Protein AF-A0A2D4MNF9-F1 (afdb_monomer_lite)

Sequence (273 aa):
WLYTRILSQGVEILQRLHLYQEAVEQLQELLAQEDYCVDSRGQWWERLALNLHQHLKDTEKAVASLRKGLLDPFLRPGHRLGLSQRVQRMKDTQACRKFKHLLELPLFSVDDVTHVTIKGKLCPQTGMGKSMFILESQMEGAEPLTVVCSVEELALAHYKQQGFDQGIHGEGSTFTTLYGLLMWDILFLDGIPDVFRNSYQAFPLDLHTSSFYKNRQSAIEARLQSVHNASTETLQKWVGEVWAAQEGKASVLISWDRFSSLQQAQSLVCCLG

InterPro domains:
  IPR033315 Fanconi-associated nuclease 1-like [PTHR15749] (1-273)
  IPR049126 Fanconi-associated nuclease 1-like, TPR domain [PF21170] (1-91)
  IPR049132 Fanconi-associated nuclease 1-like, eukaryotes [cd22326] (1-273)

Organism: NCBI:txid129469

Structure (mmCIF, N/CA/C/O backbone):
data_AF-A0A2D4MNF9-F1
#
_entry.id   AF-A0A2D4MNF9-F1
#
loop_
_atom_site.group_PDB
_atom_site.id
_atom_site.type_symbol
_atom_site.label_atom_id
_atom_site.label_alt_id
_atom_site.label_comp_id
_atom_site.label_asym_id
_atom_site.label_entity_id
_atom_site.label_seq_id
_atom_site.pdbx_PDB_ins_code
_atom_site.Cartn_x
_atom_site.Cartn_y
_atom_site.Cartn_z
_atom_site.occupancy
_atom_site.B_iso_or_equiv
_atom_site.auth_seq_id
_atom_site.auth_comp_id
_atom_site.auth_asym_id
_atom_site.auth_atom_id
_atom_site.pdbx_PDB_model_num
ATOM 1 N N . TRP A 1 1 ? -0.430 -14.497 -16.910 1.00 94.06 1 TRP A N 1
ATOM 2 C CA . TRP A 1 1 ? -0.159 -13.955 -15.556 1.00 94.06 1 TRP A CA 1
ATOM 3 C C . TRP A 1 1 ? 1.199 -14.379 -14.997 1.00 94.06 1 TRP A C 1
ATOM 5 O O . TRP A 1 1 ? 2.064 -13.524 -14.871 1.00 94.06 1 TRP A O 1
ATOM 15 N N . LEU A 1 2 ? 1.437 -15.663 -14.670 1.00 97.38 2 LEU A N 1
ATOM 16 C CA . LEU A 1 2 ? 2.703 -16.090 -14.040 1.00 97.38 2 LEU A CA 1
ATOM 17 C C . LEU A 1 2 ? 3.940 -15.746 -14.888 1.00 97.38 2 LEU A C 1
ATOM 19 O O . LEU A 1 2 ? 4.875 -15.143 -14.374 1.00 97.38 2 LEU A O 1
ATOM 23 N N . TYR A 1 3 ? 3.911 -16.044 -16.190 1.00 97.62 3 TYR A N 1
ATOM 24 C CA . TYR A 1 3 ? 4.996 -15.681 -17.108 1.00 97.62 3 TYR A CA 1
ATOM 25 C C . TYR A 1 3 ? 5.239 -14.169 -17.175 1.00 97.62 3 TYR A C 1
ATOM 27 O O . TYR A 1 3 ? 6.383 -13.740 -17.120 1.00 97.62 3 TYR A O 1
ATOM 35 N N . THR A 1 4 ? 4.186 -13.347 -17.183 1.00 98.06 4 THR A N 1
ATOM 36 C CA . THR A 1 4 ? 4.303 -11.879 -17.122 1.00 98.06 4 THR A CA 1
ATOM 37 C C . THR A 1 4 ? 5.015 -11.418 -15.847 1.00 98.06 4 THR A C 1
ATOM 39 O O . THR A 1 4 ? 5.862 -10.532 -15.905 1.00 98.06 4 THR A O 1
ATOM 42 N N . ARG A 1 5 ? 4.747 -12.053 -14.695 1.00 97.56 5 ARG A N 1
ATOM 43 C CA . ARG A 1 5 ? 5.477 -11.772 -13.445 1.00 97.56 5 ARG A CA 1
ATOM 44 C C . ARG A 1 5 ? 6.947 -12.177 -13.529 1.00 97.56 5 ARG A C 1
ATOM 46 O O . ARG A 1 5 ? 7.796 -11.428 -13.056 1.00 97.56 5 ARG A O 1
ATOM 53 N N . ILE A 1 6 ? 7.244 -13.328 -14.137 1.00 98.19 6 ILE A N 1
ATOM 54 C CA . ILE A 1 6 ? 8.623 -13.783 -14.371 1.00 98.19 6 ILE A CA 1
ATOM 55 C C . ILE A 1 6 ? 9.360 -12.776 -15.257 1.00 98.19 6 ILE A C 1
ATOM 57 O O . ILE A 1 6 ? 10.458 -12.359 -14.908 1.00 98.19 6 ILE A O 1
ATOM 61 N N . LEU A 1 7 ? 8.741 -12.321 -16.347 1.00 98.19 7 LEU A N 1
ATOM 62 C CA . LEU A 1 7 ? 9.299 -11.281 -17.211 1.00 98.19 7 LEU A CA 1
ATOM 63 C C . LEU A 1 7 ? 9.474 -9.959 -16.447 1.00 98.19 7 LEU A C 1
ATOM 65 O O . LEU A 1 7 ? 10.526 -9.338 -16.532 1.00 98.19 7 LEU A O 1
ATOM 69 N N . SER A 1 8 ? 8.519 -9.541 -15.617 1.00 97.88 8 SER A N 1
ATOM 70 C CA . SER A 1 8 ? 8.695 -8.336 -14.795 1.00 97.88 8 SER A CA 1
ATOM 71 C C . SER A 1 8 ? 9.908 -8.441 -13.859 1.00 97.88 8 SER A C 1
ATOM 73 O O . SER A 1 8 ? 10.652 -7.476 -13.718 1.00 97.88 8 SER A O 1
ATOM 75 N N . GLN A 1 9 ? 10.140 -9.606 -13.250 1.00 98.00 9 GLN A N 1
ATOM 76 C CA . GLN A 1 9 ? 11.330 -9.865 -12.430 1.00 98.00 9 GLN A CA 1
ATOM 77 C C . GLN A 1 9 ? 12.610 -9.969 -13.273 1.00 98.00 9 GLN A C 1
ATOM 79 O O . GLN A 1 9 ? 13.670 -9.502 -12.862 1.00 98.00 9 GLN A O 1
ATOM 84 N N . GLY A 1 10 ? 12.515 -10.510 -14.488 1.00 98.38 10 GLY A N 1
ATOM 85 C CA . GLY A 1 10 ? 13.617 -10.563 -15.446 1.00 98.38 10 GLY A CA 1
ATOM 86 C C . GLY A 1 10 ? 14.174 -9.178 -15.779 1.00 98.38 10 GLY A C 1
ATOM 87 O O . GLY A 1 10 ? 15.388 -9.027 -15.870 1.00 98.38 10 GLY A O 1
ATOM 88 N N . VAL A 1 11 ? 13.322 -8.147 -15.849 1.00 98.62 11 VAL A N 1
ATOM 89 C CA . VAL A 1 11 ? 13.771 -6.754 -16.024 1.00 98.62 11 VAL A CA 1
ATOM 90 C C . VAL A 1 11 ? 14.709 -6.331 -14.889 1.00 98.62 11 VAL A C 1
ATOM 92 O O . VAL A 1 11 ? 15.739 -5.711 -15.148 1.00 98.62 11 VAL A O 1
ATOM 95 N N . GLU A 1 12 ? 14.406 -6.688 -13.636 1.00 97.62 12 GLU A N 1
ATOM 96 C CA . GLU A 1 12 ? 15.272 -6.361 -12.496 1.00 97.62 12 GLU A CA 1
ATOM 97 C C . GLU A 1 12 ? 16.641 -7.044 -12.606 1.00 97.62 12 GLU A C 1
ATOM 99 O O . GLU A 1 12 ? 17.667 -6.426 -12.311 1.00 97.62 12 GLU A O 1
ATOM 104 N N . ILE A 1 13 ? 16.667 -8.298 -13.066 1.00 98.44 13 ILE A N 1
ATOM 105 C CA . ILE A 1 13 ? 17.904 -9.057 -13.294 1.00 98.44 13 ILE A CA 1
ATOM 106 C C . ILE A 1 13 ? 18.735 -8.392 -14.395 1.00 98.44 13 ILE A C 1
ATOM 108 O O . ILE A 1 13 ? 19.910 -8.101 -14.171 1.00 98.44 13 ILE A O 1
ATOM 112 N N . LEU A 1 14 ? 18.127 -8.082 -15.544 1.00 98.69 14 LEU A N 1
ATOM 113 C CA . LEU A 1 14 ? 18.796 -7.402 -16.658 1.00 98.69 14 LEU A CA 1
ATOM 114 C C . LEU A 1 14 ? 19.399 -6.062 -16.212 1.00 98.69 14 LEU A C 1
ATOM 116 O O . LEU A 1 14 ? 20.555 -5.768 -16.506 1.00 98.69 14 LEU A O 1
ATOM 120 N N . GLN A 1 15 ? 18.667 -5.283 -15.410 1.00 98.38 15 GLN A N 1
ATOM 121 C CA . GLN A 1 15 ? 19.160 -4.013 -14.868 1.00 98.38 15 GLN A CA 1
ATOM 122 C C . GLN A 1 15 ? 20.340 -4.191 -13.900 1.00 98.38 15 GLN A C 1
ATOM 124 O O . GLN A 1 15 ? 21.282 -3.398 -13.945 1.00 98.38 15 GLN A O 1
ATOM 129 N N . ARG A 1 16 ? 20.324 -5.226 -13.048 1.00 98.12 16 ARG A N 1
ATOM 130 C CA . ARG A 1 16 ? 21.455 -5.554 -12.155 1.00 98.12 16 ARG A CA 1
ATOM 131 C C . ARG A 1 16 ? 22.692 -6.013 -12.924 1.00 98.12 16 ARG A C 1
ATOM 133 O O . ARG A 1 16 ? 23.800 -5.748 -12.477 1.00 98.12 16 ARG A O 1
ATOM 140 N N . LEU A 1 17 ? 22.500 -6.659 -14.072 1.00 98.44 17 LEU A N 1
ATOM 141 C CA . LEU A 1 17 ? 23.568 -7.055 -14.993 1.00 98.44 17 LEU A CA 1
ATOM 142 C C . LEU A 1 17 ? 23.986 -5.932 -15.958 1.00 98.44 17 LEU A C 1
ATOM 144 O O . LEU A 1 17 ? 24.838 -6.151 -16.812 1.00 98.44 17 LEU A O 1
ATOM 148 N N . HIS A 1 18 ? 23.402 -4.735 -15.830 1.00 98.19 18 HIS A N 1
ATOM 149 C CA . HIS A 1 18 ? 23.643 -3.578 -16.700 1.00 98.19 18 HIS A CA 1
ATOM 150 C C . HIS A 1 18 ? 23.273 -3.786 -18.183 1.00 98.19 18 HIS A C 1
ATOM 152 O O . HIS A 1 18 ? 23.694 -3.013 -19.044 1.00 98.19 18 HIS A O 1
ATOM 158 N N . LEU A 1 19 ? 22.422 -4.773 -18.472 1.00 98.62 19 LEU A N 1
ATOM 159 C CA . LEU A 1 19 ? 21.846 -5.068 -19.788 1.00 98.62 19 LEU A CA 1
ATOM 160 C C . LEU A 1 19 ? 20.611 -4.184 -20.028 1.00 98.62 19 LEU A C 1
ATOM 162 O O . LEU A 1 19 ? 19.459 -4.624 -19.999 1.00 98.62 19 LEU A O 1
ATOM 166 N N . TYR A 1 20 ? 20.842 -2.872 -20.131 1.00 98.62 20 TYR A N 1
ATOM 167 C CA . TYR A 1 20 ? 19.763 -1.878 -20.162 1.00 98.62 20 TYR A CA 1
ATOM 168 C C . TYR A 1 20 ? 18.998 -1.837 -21.487 1.00 98.62 20 TYR A C 1
ATOM 170 O O . TYR A 1 20 ? 17.853 -1.383 -21.490 1.00 98.62 20 TYR A O 1
ATOM 178 N N . GLN A 1 21 ? 19.607 -2.283 -22.586 1.00 98.62 21 GLN A N 1
ATOM 179 C CA . GLN A 1 21 ? 18.953 -2.343 -23.893 1.00 98.62 21 GLN A CA 1
ATOM 180 C C . GLN A 1 21 ? 17.875 -3.435 -23.882 1.00 98.62 21 GLN A C 1
ATOM 182 O O . GLN A 1 21 ? 16.704 -3.163 -24.137 1.00 98.62 21 GLN A O 1
ATOM 187 N N . GLU A 1 22 ? 18.251 -4.625 -23.429 1.00 98.75 22 GLU A N 1
ATOM 188 C CA . GLU A 1 22 ? 17.390 -5.791 -23.253 1.00 98.75 22 GLU A CA 1
ATOM 189 C C . GLU A 1 22 ? 16.296 -5.513 -22.212 1.00 98.75 22 GLU A C 1
ATOM 191 O O . GLU A 1 22 ? 15.128 -5.845 -22.408 1.00 98.75 22 GLU A O 1
ATOM 196 N N . ALA A 1 23 ? 16.641 -4.824 -21.116 1.00 98.75 23 ALA A N 1
ATOM 197 C CA . ALA A 1 23 ? 15.654 -4.411 -20.121 1.00 98.75 23 ALA A CA 1
ATOM 198 C C . ALA A 1 23 ? 14.589 -3.471 -20.714 1.00 98.75 23 ALA A C 1
ATOM 200 O O . ALA A 1 23 ? 13.425 -3.540 -20.322 1.00 98.75 23 ALA A O 1
ATOM 201 N N . VAL A 1 24 ? 14.975 -2.572 -21.626 1.00 98.81 24 VAL A N 1
ATOM 202 C CA . VAL A 1 24 ? 14.043 -1.665 -22.313 1.00 98.81 24 VAL A CA 1
ATOM 203 C C . VAL A 1 24 ? 13.144 -2.425 -23.281 1.00 98.81 24 VAL A C 1
ATOM 205 O O . VAL A 1 24 ? 11.941 -2.176 -23.273 1.00 98.81 24 VAL A O 1
ATOM 208 N N . GLU A 1 25 ? 13.693 -3.352 -24.063 1.00 98.69 25 GLU A N 1
ATOM 209 C CA . GLU A 1 25 ? 12.925 -4.198 -24.987 1.00 98.69 25 GLU A CA 1
ATOM 210 C C . GLU A 1 25 ? 11.863 -5.004 -24.232 1.00 98.69 25 GLU A C 1
ATOM 212 O O . GLU A 1 25 ? 10.673 -4.912 -24.530 1.00 98.69 25 GLU A O 1
ATOM 217 N N . GLN A 1 26 ? 12.258 -5.664 -23.143 1.00 98.75 26 GLN A N 1
ATOM 218 C CA . GLN A 1 26 ? 11.336 -6.439 -22.317 1.00 98.75 26 GLN A CA 1
ATOM 219 C C . GLN A 1 26 ? 10.272 -5.566 -21.630 1.00 98.75 26 GLN A C 1
ATOM 221 O O . GLN A 1 26 ? 9.111 -5.959 -21.523 1.00 98.75 26 GLN A O 1
ATOM 226 N N . LEU A 1 27 ? 10.626 -4.354 -21.185 1.00 98.81 27 LEU A N 1
ATOM 227 C CA . LEU A 1 27 ? 9.649 -3.395 -20.655 1.00 98.81 27 LEU A CA 1
ATOM 228 C C . LEU A 1 27 ? 8.643 -2.945 -21.721 1.00 98.81 27 LEU A C 1
ATOM 230 O O . LEU A 1 27 ? 7.467 -2.768 -21.408 1.00 98.81 27 LEU A O 1
ATOM 234 N N . GLN A 1 28 ? 9.085 -2.754 -22.965 1.00 98.62 28 GLN A N 1
ATOM 235 C CA . GLN A 1 28 ? 8.204 -2.400 -24.078 1.00 98.62 28 GLN A CA 1
ATOM 236 C C . GLN A 1 28 ? 7.240 -3.543 -24.412 1.00 98.62 28 GLN A C 1
ATOM 238 O O . GLN A 1 28 ? 6.054 -3.279 -24.594 1.00 98.62 28 GLN A O 1
ATOM 243 N N . GLU A 1 29 ? 7.711 -4.792 -24.417 1.00 98.06 29 GLU A N 1
ATOM 244 C CA . GLU A 1 29 ? 6.859 -5.977 -24.594 1.00 98.06 29 GLU A CA 1
ATOM 245 C C . GLU A 1 29 ? 5.813 -6.105 -23.478 1.00 98.06 29 GLU A C 1
ATOM 247 O O . GLU A 1 29 ? 4.628 -6.296 -23.752 1.00 98.06 29 GLU A O 1
ATOM 252 N N . LEU A 1 30 ? 6.222 -5.925 -22.216 1.00 98.50 30 LEU A N 1
ATOM 253 C CA . LEU A 1 30 ? 5.311 -5.942 -21.065 1.00 98.50 30 LEU A CA 1
ATOM 254 C C . LEU A 1 30 ? 4.223 -4.864 -21.167 1.00 98.50 30 LEU A C 1
ATOM 256 O O . LEU A 1 30 ? 3.068 -5.117 -20.817 1.00 98.50 30 LEU A O 1
ATOM 260 N N . LEU A 1 31 ? 4.586 -3.673 -21.651 1.00 98.44 31 LEU A N 1
ATOM 261 C CA . LEU A 1 31 ? 3.681 -2.533 -21.802 1.00 98.44 31 LEU A CA 1
ATOM 262 C C . LEU A 1 31 ? 2.784 -2.612 -23.044 1.00 98.44 31 LEU A C 1
ATOM 264 O O . LEU A 1 31 ? 1.753 -1.933 -23.070 1.00 98.44 31 LEU A O 1
ATOM 268 N N . ALA A 1 32 ? 3.141 -3.425 -24.042 1.00 97.50 32 ALA A N 1
ATOM 269 C CA . ALA A 1 32 ? 2.368 -3.599 -25.272 1.00 97.50 32 ALA A CA 1
ATOM 270 C C . ALA A 1 32 ? 1.052 -4.373 -25.067 1.00 97.50 32 ALA A C 1
ATOM 272 O O . ALA A 1 32 ? 0.156 -4.267 -25.899 1.00 97.50 32 ALA A O 1
ATOM 273 N N . GLN A 1 33 ? 0.931 -5.127 -23.971 1.00 95.88 33 GLN A N 1
ATOM 274 C CA . GLN A 1 33 ? -0.261 -5.905 -23.617 1.00 95.88 33 GLN A CA 1
ATOM 275 C C . GLN A 1 33 ? -1.011 -5.307 -22.419 1.00 95.88 33 GLN A C 1
ATOM 277 O O . GLN A 1 33 ? -0.409 -4.661 -21.559 1.00 95.88 33 GLN A O 1
ATOM 282 N N . GLU A 1 34 ? -2.315 -5.569 -22.329 1.00 95.62 34 GLU A N 1
ATOM 283 C CA . GLU A 1 34 ? -3.193 -5.071 -21.255 1.00 95.62 34 GLU A CA 1
ATOM 284 C C . GLU A 1 34 ? -3.944 -6.194 -20.513 1.00 95.62 34 GLU A C 1
ATOM 286 O O . GLU A 1 34 ? -4.803 -5.923 -19.679 1.00 95.62 34 GLU A O 1
ATOM 291 N N . ASP A 1 35 ? -3.603 -7.459 -20.765 1.00 94.00 35 ASP A N 1
ATOM 292 C CA . ASP A 1 35 ? -4.312 -8.620 -20.209 1.00 94.00 35 ASP A CA 1
ATOM 293 C C . ASP A 1 35 ? -3.795 -9.030 -18.822 1.00 94.00 35 ASP A C 1
ATOM 295 O O . ASP A 1 35 ? -4.535 -9.523 -17.968 1.00 94.00 35 ASP A O 1
ATOM 299 N N . TYR A 1 36 ? -2.494 -8.860 -18.582 1.00 95.94 36 TYR A N 1
ATOM 300 C CA . TYR A 1 36 ? -1.811 -9.367 -17.397 1.00 95.94 36 TYR A CA 1
ATOM 301 C C . TYR A 1 36 ? -1.039 -8.275 -16.667 1.00 95.94 36 TYR A C 1
ATOM 303 O O . TYR A 1 36 ? -0.358 -7.450 -17.272 1.00 95.94 36 TYR A O 1
ATOM 311 N N . CYS A 1 37 ? -1.083 -8.345 -15.335 1.00 95.12 37 CYS A N 1
ATOM 312 C CA . CYS A 1 37 ? -0.338 -7.478 -14.423 1.00 95.12 37 CYS A CA 1
ATOM 313 C C . CYS A 1 37 ? -0.531 -5.982 -14.726 1.00 95.12 37 CYS A C 1
ATOM 315 O O . CYS A 1 37 ? 0.411 -5.195 -14.656 1.00 95.12 37 CYS A O 1
ATOM 317 N N . VAL A 1 38 ? -1.764 -5.584 -15.062 1.00 94.44 38 VAL A N 1
ATOM 318 C CA . VAL A 1 38 ? -2.136 -4.187 -15.357 1.00 94.44 38 VAL A CA 1
ATOM 319 C C . VAL A 1 38 ? -1.777 -3.226 -14.220 1.00 94.44 38 VAL A C 1
ATOM 321 O O . VAL A 1 38 ? -1.434 -2.070 -14.445 1.00 94.44 38 VAL A O 1
ATOM 324 N N . ASP A 1 39 ? -1.783 -3.727 -12.989 1.00 92.50 39 ASP A N 1
ATOM 325 C CA . ASP A 1 39 ? -1.376 -3.037 -11.772 1.00 92.50 39 ASP A CA 1
ATOM 326 C C . ASP A 1 39 ? 0.129 -2.721 -11.714 1.00 92.50 39 ASP A C 1
ATOM 328 O O . ASP A 1 39 ? 0.514 -1.764 -11.045 1.00 92.50 39 ASP A O 1
ATOM 332 N N . SER A 1 40 ? 0.964 -3.459 -12.453 1.00 96.50 40 SER A N 1
ATOM 333 C CA . SER A 1 40 ? 2.419 -3.252 -12.538 1.00 96.50 40 SER A CA 1
ATOM 334 C C . SER A 1 40 ? 2.832 -2.240 -13.617 1.00 96.50 40 SER A C 1
ATOM 336 O O . SER A 1 40 ? 3.987 -1.810 -13.652 1.00 96.50 40 SER A O 1
ATOM 338 N N . ARG A 1 41 ? 1.905 -1.800 -14.482 1.00 97.62 41 ARG A N 1
ATOM 339 C CA . ARG A 1 41 ? 2.206 -0.904 -15.616 1.00 97.62 41 ARG A CA 1
ATOM 340 C C . ARG A 1 41 ? 2.858 0.408 -15.191 1.00 97.62 41 ARG A C 1
ATOM 342 O O . ARG A 1 41 ? 3.758 0.890 -15.871 1.00 97.62 41 ARG A O 1
ATOM 349 N N . GLY A 1 42 ? 2.456 0.966 -14.049 1.00 97.31 42 GLY A N 1
ATOM 350 C CA . GLY A 1 42 ? 3.075 2.181 -13.518 1.00 97.31 42 GLY A CA 1
ATOM 351 C C . GLY A 1 42 ? 4.558 2.003 -13.195 1.00 97.31 42 GLY A C 1
ATOM 352 O O . GLY A 1 42 ? 5.377 2.818 -13.621 1.00 97.31 42 GLY A O 1
ATOM 353 N N . GLN A 1 43 ? 4.919 0.893 -12.546 1.00 97.88 43 GLN A N 1
ATOM 354 C CA . GLN A 1 43 ? 6.315 0.535 -12.294 1.00 97.88 43 GLN A CA 1
ATOM 355 C C . GLN A 1 43 ? 7.082 0.352 -13.611 1.00 97.88 43 GLN A C 1
ATOM 357 O O . GLN A 1 43 ? 8.202 0.847 -13.749 1.00 97.88 43 GLN A O 1
ATOM 362 N N . TRP A 1 44 ? 6.487 -0.325 -14.598 1.00 98.69 44 TRP A N 1
ATOM 363 C CA . TRP A 1 44 ? 7.125 -0.538 -15.898 1.00 98.69 44 TRP A CA 1
ATOM 364 C C . TRP A 1 44 ? 7.384 0.777 -16.638 1.00 98.69 44 TRP A C 1
ATOM 366 O O . TRP A 1 44 ? 8.498 0.985 -17.120 1.00 98.69 44 TRP A O 1
ATOM 376 N N . TRP A 1 45 ? 6.422 1.706 -16.660 1.00 98.62 45 TRP A N 1
ATOM 377 C CA . TRP A 1 45 ? 6.614 3.039 -17.241 1.00 98.62 45 TRP A CA 1
ATOM 378 C C . TRP A 1 45 ? 7.732 3.822 -16.550 1.00 98.62 45 TRP A C 1
ATOM 380 O O . TRP A 1 45 ? 8.579 4.416 -17.222 1.00 98.62 45 TRP A O 1
ATOM 390 N N . GLU A 1 46 ? 7.781 3.799 -15.216 1.00 98.00 46 GLU A N 1
ATOM 391 C CA . GLU A 1 46 ? 8.835 4.475 -14.454 1.00 98.00 46 GLU A CA 1
ATOM 392 C C . GLU A 1 46 ? 10.222 3.903 -14.753 1.00 98.00 46 GLU A C 1
ATOM 394 O O . GLU A 1 46 ? 11.172 4.669 -14.952 1.00 98.00 46 GLU A O 1
ATOM 399 N N . ARG A 1 47 ? 10.348 2.570 -14.816 1.00 98.38 47 ARG A N 1
ATOM 400 C CA . ARG A 1 47 ? 11.617 1.901 -15.144 1.00 98.38 47 ARG A CA 1
ATOM 401 C C . ARG A 1 47 ? 12.014 2.121 -16.599 1.00 98.38 47 ARG A C 1
ATOM 403 O O . ARG A 1 47 ? 13.193 2.362 -16.848 1.00 98.38 47 ARG A O 1
ATOM 410 N N . LEU A 1 48 ? 11.065 2.123 -17.534 1.00 98.75 48 LEU A N 1
ATOM 411 C CA . LEU A 1 48 ? 11.325 2.389 -18.951 1.00 98.75 48 LEU A CA 1
ATOM 412 C C . LEU A 1 48 ? 11.868 3.807 -19.146 1.00 98.75 48 LEU A C 1
ATOM 414 O O . LEU A 1 48 ? 12.940 3.987 -19.726 1.00 98.75 48 LEU A O 1
ATOM 418 N N . ALA A 1 49 ? 11.183 4.807 -18.586 1.00 97.81 49 ALA A N 1
ATOM 419 C CA . ALA A 1 49 ? 11.619 6.199 -18.648 1.00 97.81 49 ALA A CA 1
ATOM 420 C C . ALA A 1 49 ? 12.981 6.409 -17.964 1.00 97.81 49 ALA A C 1
ATOM 422 O O . ALA A 1 49 ? 13.807 7.190 -18.442 1.00 97.81 49 ALA A O 1
ATOM 423 N N . LEU A 1 50 ? 13.235 5.713 -16.848 1.00 97.75 50 LEU A N 1
ATOM 424 C CA . LEU A 1 50 ? 14.526 5.738 -16.162 1.00 97.75 50 LEU A CA 1
ATOM 425 C C . LEU A 1 50 ? 15.635 5.153 -17.039 1.00 97.75 50 LEU A C 1
ATOM 427 O O . LEU A 1 50 ? 16.646 5.826 -17.224 1.00 97.75 50 LEU A O 1
ATOM 431 N N . ASN A 1 51 ? 15.446 3.955 -17.596 1.00 98.56 51 ASN A N 1
ATOM 432 C CA . ASN A 1 51 ? 16.462 3.276 -18.400 1.00 98.56 51 ASN A CA 1
ATOM 433 C C . ASN A 1 51 ? 16.820 4.067 -19.656 1.00 98.56 51 ASN A C 1
ATOM 435 O O . ASN A 1 51 ? 18.000 4.322 -19.902 1.00 98.56 51 ASN A O 1
ATOM 439 N N . LEU A 1 52 ? 15.806 4.519 -20.397 1.00 98.19 52 LEU A N 1
ATOM 440 C CA . LEU A 1 52 ? 15.988 5.330 -21.599 1.00 98.19 52 LEU A CA 1
ATOM 441 C C . LEU A 1 52 ? 16.765 6.613 -21.290 1.00 98.19 52 LEU A C 1
ATOM 443 O O . LEU A 1 52 ? 17.751 6.915 -21.956 1.00 98.19 52 LEU A O 1
ATOM 447 N N . HIS A 1 53 ? 16.383 7.336 -20.233 1.00 95.62 53 HIS A N 1
ATOM 448 C CA . HIS A 1 53 ? 17.018 8.610 -19.907 1.00 95.62 53 HIS A CA 1
ATOM 449 C C . HIS A 1 53 ? 18.404 8.448 -19.258 1.00 95.62 53 HIS A C 1
ATOM 451 O O . HIS A 1 53 ? 19.376 9.063 -19.695 1.00 95.62 53 HIS A O 1
ATOM 457 N N . GLN A 1 54 ? 18.515 7.665 -18.183 1.00 95.19 54 GLN A N 1
ATOM 458 C CA . GLN A 1 54 ? 19.721 7.634 -17.352 1.00 95.19 54 GLN A CA 1
ATOM 459 C C . GLN A 1 54 ? 20.792 6.693 -17.891 1.00 95.19 54 GLN A C 1
ATOM 461 O O . GLN A 1 54 ? 21.970 7.045 -17.806 1.00 95.19 54 GLN A O 1
ATOM 466 N N . HIS A 1 55 ? 20.408 5.543 -18.444 1.00 97.19 55 HIS A N 1
ATOM 467 C CA . HIS A 1 55 ? 21.354 4.503 -18.847 1.00 97.19 55 HIS A CA 1
ATOM 468 C C . HIS A 1 55 ? 21.654 4.548 -20.347 1.00 97.19 55 HIS A C 1
ATOM 470 O O . HIS A 1 55 ? 22.822 4.599 -20.717 1.00 97.19 55 HIS A O 1
ATOM 476 N N . LEU A 1 56 ? 20.626 4.635 -21.197 1.00 97.62 56 LEU A N 1
ATOM 477 C CA . LEU A 1 56 ? 20.795 4.656 -22.658 1.00 97.62 56 LEU A CA 1
ATOM 478 C C . LEU A 1 56 ? 20.960 6.064 -23.250 1.00 97.62 56 LEU A C 1
ATOM 480 O O . LEU A 1 56 ? 21.313 6.202 -24.416 1.00 97.62 56 LEU A O 1
ATOM 484 N N . LYS A 1 57 ? 20.718 7.115 -22.454 1.00 95.88 57 LYS A N 1
ATOM 485 C CA . LYS A 1 57 ? 20.795 8.533 -22.865 1.00 95.88 57 LYS A CA 1
ATOM 486 C C . LYS A 1 57 ? 19.886 8.901 -24.052 1.00 95.88 57 LYS A C 1
ATOM 488 O O . LYS A 1 57 ? 20.083 9.936 -24.689 1.00 95.88 57 LYS A O 1
ATOM 493 N N . ASP A 1 58 ? 18.844 8.113 -24.301 1.00 96.25 58 ASP A N 1
ATOM 494 C CA . ASP A 1 58 ? 17.847 8.339 -25.346 1.00 96.25 58 ASP A CA 1
ATOM 495 C C . ASP A 1 58 ? 16.721 9.235 -24.806 1.00 96.25 58 ASP A C 1
ATOM 497 O O . ASP A 1 58 ? 15.715 8.788 -24.246 1.00 96.25 58 ASP A O 1
ATOM 501 N N . THR A 1 59 ? 16.938 10.547 -24.920 1.00 94.94 59 THR A N 1
ATOM 502 C CA . THR A 1 59 ? 16.028 11.559 -24.360 1.00 94.94 59 THR A CA 1
ATOM 503 C C . THR A 1 59 ? 14.683 11.587 -25.084 1.00 94.94 59 THR A C 1
ATOM 505 O O . THR A 1 59 ? 13.650 11.775 -24.444 1.00 94.94 59 THR A O 1
ATOM 508 N N . GLU A 1 60 ? 14.677 11.377 -26.399 1.00 95.31 60 GLU A N 1
ATOM 509 C CA . GLU A 1 60 ? 13.458 11.399 -27.208 1.00 95.31 60 GLU A CA 1
ATOM 510 C C . GLU A 1 60 ? 12.515 10.266 -26.801 1.00 95.31 60 GLU A C 1
ATOM 512 O O . GLU A 1 60 ? 11.356 10.513 -26.447 1.00 95.31 60 GLU A O 1
ATOM 517 N N . LYS A 1 61 ? 13.027 9.028 -26.746 1.00 96.75 61 LYS A N 1
ATOM 518 C CA . LYS A 1 61 ? 12.219 7.887 -26.303 1.00 96.75 61 LYS A CA 1
ATOM 519 C C . LYS A 1 61 ? 11.822 8.011 -24.840 1.00 96.75 61 LYS A C 1
ATOM 521 O O . LYS A 1 61 ? 10.703 7.634 -24.491 1.00 96.75 61 LYS A O 1
ATOM 526 N N . ALA A 1 62 ? 12.684 8.564 -23.983 1.00 96.88 62 ALA A N 1
ATOM 527 C CA . ALA A 1 62 ? 12.326 8.812 -22.590 1.00 96.88 62 ALA A CA 1
ATOM 528 C C . ALA A 1 62 ? 11.124 9.764 -22.483 1.00 96.88 62 ALA A C 1
ATOM 530 O O . ALA A 1 62 ? 10.151 9.438 -21.803 1.00 96.88 62 ALA A O 1
ATOM 531 N N . VAL A 1 63 ? 11.135 10.891 -23.202 1.00 95.94 63 VAL A N 1
ATOM 532 C CA . VAL A 1 63 ? 10.009 11.840 -23.231 1.00 95.94 63 VAL A CA 1
ATOM 533 C C . VAL A 1 63 ? 8.745 11.194 -23.801 1.00 95.94 63 VAL A C 1
ATOM 535 O O . VAL A 1 63 ? 7.669 11.337 -23.216 1.00 95.94 63 VAL A O 1
ATOM 538 N N . ALA A 1 64 ? 8.863 10.421 -24.883 1.00 95.56 64 ALA A N 1
ATOM 539 C CA . ALA A 1 64 ? 7.734 9.684 -25.443 1.00 95.56 64 ALA A CA 1
ATOM 540 C C . ALA A 1 64 ? 7.142 8.677 -24.438 1.00 95.56 64 ALA A C 1
ATOM 542 O O . ALA A 1 64 ? 5.920 8.591 -24.304 1.00 95.56 64 ALA A O 1
ATOM 543 N N . SER A 1 65 ? 7.990 7.951 -23.699 1.00 97.19 65 SER A N 1
ATOM 544 C CA . SER A 1 65 ? 7.553 6.996 -22.672 1.00 97.19 65 SER A CA 1
ATOM 545 C C . SER A 1 65 ? 6.867 7.683 -21.488 1.00 97.19 65 SER A C 1
ATOM 547 O O . SER A 1 65 ? 5.830 7.210 -21.040 1.00 97.19 65 SER A O 1
ATOM 549 N N . LEU A 1 66 ? 7.369 8.840 -21.040 1.00 96.25 66 LEU A N 1
ATOM 550 C CA . LEU A 1 66 ? 6.745 9.646 -19.986 1.00 96.25 66 LEU A CA 1
ATOM 551 C C . LEU A 1 66 ? 5.347 10.115 -20.389 1.00 96.25 66 LEU A C 1
ATOM 553 O O . LEU A 1 66 ? 4.405 9.983 -19.611 1.00 96.25 66 LEU A O 1
ATOM 557 N N . ARG A 1 67 ? 5.206 10.627 -21.618 1.00 95.56 67 ARG A N 1
ATOM 558 C CA . ARG A 1 67 ? 3.913 11.068 -22.148 1.00 95.56 67 ARG A CA 1
ATOM 559 C C . ARG A 1 67 ? 2.920 9.914 -22.240 1.00 95.56 67 ARG A C 1
ATOM 561 O O . ARG A 1 67 ? 1.787 10.072 -21.803 1.00 95.56 67 ARG A O 1
ATOM 568 N N . LYS A 1 68 ? 3.336 8.764 -22.781 1.00 96.00 68 LYS A N 1
ATOM 569 C CA . LYS A 1 68 ? 2.480 7.569 -22.855 1.00 96.00 68 LYS A CA 1
ATOM 570 C C . LYS A 1 68 ? 2.088 7.072 -21.464 1.00 96.00 68 LYS A C 1
ATOM 572 O O . LYS A 1 68 ? 0.912 6.835 -21.234 1.00 96.00 68 LYS A O 1
ATOM 577 N N . GLY A 1 69 ? 3.044 6.996 -20.538 1.00 96.56 69 GLY A N 1
ATOM 578 C CA . GLY A 1 69 ? 2.796 6.565 -19.167 1.00 96.56 69 GLY A CA 1
ATOM 579 C C . GLY A 1 69 ? 1.798 7.457 -18.437 1.00 96.56 69 GLY A C 1
ATOM 580 O O . GLY A 1 69 ? 0.851 6.945 -17.858 1.00 96.56 69 GLY A O 1
ATOM 581 N N . LEU A 1 70 ? 1.940 8.785 -18.519 1.00 95.94 70 LEU A N 1
ATOM 582 C CA . LEU A 1 70 ? 1.005 9.732 -17.890 1.00 95.94 70 LEU A CA 1
ATOM 583 C C . LEU A 1 70 ? -0.417 9.686 -18.476 1.00 95.94 70 LEU A C 1
ATOM 585 O O . LEU A 1 70 ? -1.360 10.081 -17.792 1.00 95.94 70 LEU A O 1
ATOM 589 N N . LEU A 1 71 ? -0.568 9.215 -19.716 1.00 94.25 71 LEU A N 1
ATOM 590 C CA . LEU A 1 71 ? -1.857 9.020 -20.384 1.00 94.25 71 LEU A CA 1
ATOM 591 C C . LEU A 1 71 ? -2.421 7.599 -20.204 1.00 94.25 71 LEU A C 1
ATOM 593 O O . LEU A 1 71 ? -3.527 7.332 -20.668 1.00 94.25 71 LEU A O 1
ATOM 597 N N . ASP A 1 72 ? -1.689 6.693 -19.549 1.00 95.69 72 ASP A N 1
ATOM 598 C CA . ASP A 1 72 ? -2.117 5.312 -19.335 1.00 95.69 72 ASP A CA 1
ATOM 599 C C . ASP A 1 72 ? -3.281 5.258 -18.318 1.00 95.69 72 ASP A C 1
ATOM 601 O O . ASP A 1 72 ? -3.131 5.733 -17.182 1.00 95.69 72 ASP A O 1
ATOM 605 N N . PRO A 1 73 ? -4.447 4.685 -18.682 1.00 93.69 73 PRO A N 1
ATOM 606 C CA . PRO A 1 73 ? -5.623 4.653 -17.812 1.00 93.69 73 PRO A CA 1
ATOM 607 C C . PRO A 1 73 ? -5.438 3.769 -16.569 1.00 93.69 73 PRO A C 1
ATOM 609 O O . PRO A 1 73 ? -6.162 3.939 -15.588 1.00 93.69 73 PRO A O 1
ATOM 612 N N . PHE A 1 74 ? -4.464 2.854 -16.572 1.00 93.31 74 PHE A N 1
ATOM 613 C CA . PHE A 1 74 ? -4.163 1.969 -15.444 1.00 93.31 74 PHE A CA 1
ATOM 614 C C . PHE A 1 74 ? -3.164 2.584 -14.452 1.00 93.31 74 PHE A C 1
ATOM 616 O O . PHE A 1 74 ? -2.826 1.969 -13.434 1.00 93.31 74 PHE A O 1
ATOM 623 N N . LEU A 1 75 ? -2.678 3.802 -14.716 1.00 93.94 75 LEU A N 1
ATOM 624 C CA . LEU A 1 75 ? -1.667 4.445 -13.888 1.00 93.94 75 LEU A CA 1
ATOM 625 C C . LEU A 1 75 ? -2.228 4.900 -12.531 1.00 93.94 75 LEU A C 1
ATOM 627 O O . LEU A 1 75 ? -3.003 5.855 -12.437 1.00 93.94 75 LEU A O 1
ATOM 631 N N . ARG A 1 76 ? -1.751 4.261 -11.458 1.00 92.75 76 ARG A N 1
ATOM 632 C CA . ARG A 1 76 ? -2.096 4.614 -10.072 1.00 92.75 76 ARG A CA 1
ATOM 633 C C . ARG A 1 76 ? -1.435 5.932 -9.623 1.00 92.75 76 ARG A C 1
ATOM 635 O O . ARG A 1 76 ? -0.358 6.268 -10.124 1.00 92.75 76 ARG A O 1
ATOM 642 N N . PRO A 1 77 ? -2.010 6.651 -8.633 1.00 93.12 77 PRO A N 1
ATOM 643 C CA . PRO A 1 77 ? -1.519 7.965 -8.201 1.00 93.12 77 PRO A CA 1
ATOM 644 C C . PRO A 1 77 ? -0.034 8.013 -7.817 1.00 93.12 77 PRO A C 1
ATOM 646 O O . PRO A 1 77 ? 0.656 8.950 -8.206 1.00 93.12 77 PRO A O 1
ATOM 649 N N . GLY A 1 78 ? 0.482 6.988 -7.129 1.00 94.56 78 GLY A N 1
ATOM 650 C CA . GLY A 1 78 ? 1.897 6.929 -6.738 1.00 94.56 78 GLY A CA 1
ATOM 651 C C . GLY A 1 78 ? 2.850 6.976 -7.937 1.00 94.56 78 GLY A C 1
ATOM 652 O O . GLY A 1 78 ? 3.738 7.824 -7.990 1.00 94.56 78 GLY A O 1
ATOM 653 N N . HIS A 1 79 ? 2.608 6.143 -8.954 1.00 96.31 79 HIS A N 1
ATOM 654 C CA . HIS A 1 79 ? 3.409 6.162 -10.182 1.00 96.31 79 HIS A CA 1
ATOM 655 C C . HIS A 1 79 ? 3.151 7.419 -11.025 1.00 96.31 79 HIS A C 1
ATOM 657 O O . HIS A 1 79 ? 4.053 7.929 -11.686 1.00 96.31 79 HIS A O 1
ATOM 663 N N . ARG A 1 80 ? 1.935 7.983 -10.978 1.00 95.88 80 ARG A N 1
ATOM 664 C CA . ARG A 1 80 ? 1.645 9.282 -11.605 1.00 95.88 80 ARG A CA 1
ATOM 665 C C . ARG A 1 80 ? 2.490 10.401 -11.006 1.00 95.88 80 ARG A C 1
ATOM 667 O O . ARG A 1 80 ? 3.027 11.214 -11.761 1.00 95.88 80 ARG A O 1
ATOM 674 N N . LEU A 1 81 ? 2.648 10.423 -9.683 1.00 95.94 81 LEU A N 1
ATOM 675 C CA . LEU A 1 81 ? 3.538 11.356 -8.998 1.00 95.94 81 LEU A CA 1
ATOM 676 C C . LEU A 1 81 ? 4.997 11.127 -9.408 1.00 95.94 81 LEU A C 1
ATOM 678 O O . LEU A 1 81 ? 5.670 12.081 -9.797 1.00 95.94 81 LEU A O 1
ATOM 682 N N . GLY A 1 82 ? 5.477 9.880 -9.395 1.00 95.94 82 GLY A N 1
ATOM 683 C CA . GLY A 1 82 ? 6.861 9.563 -9.757 1.00 95.94 82 GLY A CA 1
ATOM 684 C C . GLY A 1 82 ? 7.216 9.935 -11.205 1.00 95.94 82 GLY A C 1
ATOM 685 O O . GLY A 1 82 ? 8.267 10.543 -11.453 1.00 95.94 82 GLY A O 1
ATOM 686 N N . LEU A 1 83 ? 6.313 9.684 -12.162 1.00 96.38 83 LEU A N 1
ATOM 687 C CA . LEU A 1 83 ? 6.452 10.165 -13.543 1.00 96.38 83 LEU A CA 1
ATOM 688 C C . LEU A 1 83 ? 6.403 11.700 -13.618 1.00 96.38 83 LEU A C 1
ATOM 690 O O . LEU A 1 83 ? 7.253 12.298 -14.281 1.00 96.38 83 LEU A O 1
ATOM 694 N N . SER A 1 84 ? 5.481 12.352 -12.902 1.00 95.50 84 SER A N 1
ATOM 695 C CA . SER A 1 84 ? 5.357 13.820 -12.880 1.00 95.50 84 SER A CA 1
ATOM 696 C C . SER A 1 84 ? 6.622 14.500 -12.344 1.00 95.50 84 SER A C 1
ATOM 698 O O . SER A 1 84 ? 7.151 15.422 -12.966 1.00 95.50 84 SER A O 1
ATOM 700 N N . GLN A 1 85 ? 7.186 13.991 -11.248 1.00 94.56 85 GLN A N 1
ATOM 701 C CA . GLN A 1 85 ? 8.454 14.464 -10.685 1.00 94.56 85 GLN A CA 1
ATOM 702 C C . GLN A 1 85 ? 9.634 14.228 -11.638 1.00 94.56 85 GLN A C 1
ATOM 704 O O . GLN A 1 85 ? 10.575 15.024 -11.699 1.00 94.56 85 GLN A O 1
ATOM 709 N N . ARG A 1 86 ? 9.623 13.132 -12.408 1.00 93.75 86 ARG A N 1
ATOM 710 C CA . ARG A 1 86 ? 10.637 12.897 -13.447 1.00 93.75 86 ARG A CA 1
ATOM 711 C C . ARG A 1 86 ? 10.521 13.919 -14.576 1.00 93.75 86 ARG A C 1
ATOM 713 O O . ARG A 1 86 ? 11.549 14.469 -14.964 1.00 93.75 86 ARG A O 1
ATOM 720 N N . VAL A 1 87 ? 9.308 14.232 -15.038 1.00 94.06 87 VAL A N 1
ATOM 721 C CA . VAL A 1 87 ? 9.073 15.312 -16.013 1.00 94.06 87 VAL A CA 1
ATOM 722 C C . VAL A 1 87 ? 9.609 16.642 -15.483 1.00 94.06 87 VAL A C 1
ATOM 724 O O . VAL A 1 87 ? 10.361 17.312 -16.188 1.00 94.06 87 VAL A O 1
ATOM 727 N N . GLN A 1 88 ? 9.308 16.995 -14.230 1.00 91.69 88 GLN A N 1
ATOM 728 C CA . GLN A 1 88 ? 9.798 18.233 -13.609 1.00 91.69 88 GLN A CA 1
ATOM 729 C C . GLN A 1 88 ? 11.328 18.308 -13.5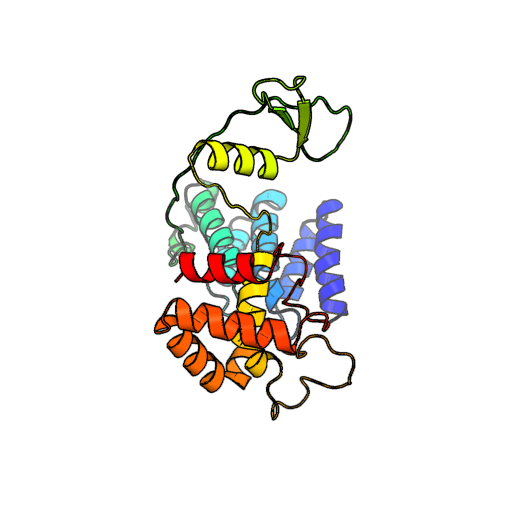57 1.00 91.69 88 GLN A C 1
ATOM 731 O O . GLN A 1 88 ? 11.888 19.354 -13.866 1.00 91.69 88 GLN A O 1
ATOM 736 N N . ARG A 1 89 ? 12.015 17.205 -13.235 1.00 90.56 89 ARG A N 1
ATOM 737 C CA . ARG A 1 89 ? 13.488 17.152 -13.246 1.00 90.56 89 ARG A CA 1
ATOM 738 C C . ARG A 1 89 ? 14.086 17.227 -14.651 1.00 90.56 89 ARG A C 1
ATOM 740 O O . ARG A 1 89 ? 15.214 17.678 -14.811 1.00 90.56 89 ARG A O 1
ATOM 747 N N . MET A 1 90 ? 13.363 16.743 -15.660 1.00 89.75 90 MET A N 1
ATOM 748 C CA . MET A 1 90 ? 13.858 16.639 -17.035 1.00 89.75 90 MET A CA 1
ATOM 749 C C . MET A 1 90 ? 13.609 17.891 -17.871 1.00 89.75 90 MET A C 1
ATOM 751 O O . MET A 1 90 ? 14.480 18.260 -18.658 1.00 89.75 90 MET A O 1
ATOM 755 N N . LYS A 1 91 ? 12.450 18.542 -17.718 1.00 86.94 91 LYS A N 1
ATOM 756 C CA . LYS A 1 91 ? 11.952 19.586 -18.633 1.00 86.94 91 LYS A CA 1
ATOM 757 C C . LYS A 1 91 ? 12.910 20.769 -18.833 1.00 86.94 91 LYS A C 1
ATOM 759 O O . LYS A 1 91 ? 12.905 21.366 -19.907 1.00 86.94 91 LYS A O 1
ATOM 764 N N . ASP A 1 92 ? 13.746 21.068 -17.838 1.00 85.81 92 ASP A N 1
ATOM 765 C CA . ASP A 1 92 ? 14.677 22.205 -17.858 1.00 85.81 92 ASP A CA 1
ATOM 766 C C . ASP A 1 92 ? 16.118 21.811 -18.241 1.00 85.81 92 ASP A C 1
ATOM 768 O O . ASP A 1 92 ? 16.997 22.665 -18.383 1.00 85.81 92 ASP A O 1
ATOM 772 N N . THR A 1 93 ? 16.376 20.522 -18.483 1.00 88.62 93 THR A N 1
ATOM 773 C CA . THR A 1 93 ? 17.681 20.042 -18.961 1.00 88.62 93 THR A CA 1
ATOM 774 C C . THR A 1 93 ? 17.926 20.434 -20.419 1.00 88.62 93 THR A C 1
ATOM 776 O O . THR A 1 93 ? 17.005 20.491 -21.236 1.00 88.62 93 THR A O 1
ATOM 779 N N . GLN A 1 94 ? 19.193 20.656 -20.789 1.00 88.00 94 GLN A N 1
ATOM 780 C CA . GLN A 1 94 ? 19.563 21.052 -22.155 1.00 88.00 94 GLN A CA 1
ATOM 781 C C . GLN A 1 94 ? 19.122 20.025 -23.210 1.00 88.00 94 GLN A C 1
ATOM 783 O O . GLN A 1 94 ? 18.637 20.416 -24.272 1.00 88.00 94 GLN A O 1
ATOM 788 N N . ALA A 1 95 ? 19.229 18.731 -22.898 1.00 85.75 95 ALA A N 1
ATOM 789 C CA . ALA A 1 95 ? 18.811 17.643 -23.780 1.00 85.75 95 ALA A CA 1
ATOM 790 C C . ALA A 1 95 ? 17.292 17.638 -24.039 1.00 85.75 95 ALA A C 1
ATOM 792 O O . ALA A 1 95 ? 16.859 17.320 -25.146 1.00 85.75 95 ALA A O 1
ATOM 793 N N . CYS A 1 96 ? 16.478 18.049 -23.058 1.00 88.06 96 CYS A N 1
ATOM 794 C CA . CYS A 1 96 ? 15.017 18.041 -23.172 1.00 88.06 96 CYS A CA 1
ATOM 795 C C . CYS A 1 96 ? 14.420 19.309 -23.798 1.00 88.06 96 CYS A C 1
ATOM 797 O O . CYS A 1 96 ? 13.236 19.302 -24.129 1.00 88.06 96 CYS A O 1
ATOM 799 N N . ARG A 1 97 ? 15.197 20.384 -24.016 1.00 86.38 97 ARG A N 1
ATOM 800 C CA . ARG A 1 97 ? 14.673 21.659 -24.558 1.00 86.38 97 ARG A CA 1
ATOM 801 C C . ARG A 1 97 ? 13.902 21.482 -25.868 1.00 86.38 97 ARG A C 1
ATOM 803 O O . ARG A 1 97 ? 12.864 22.109 -26.051 1.00 86.38 97 ARG A O 1
ATOM 810 N N . LYS A 1 98 ? 14.379 20.592 -26.746 1.00 87.75 98 LYS A N 1
ATOM 811 C CA . LYS A 1 98 ? 13.747 20.286 -28.043 1.00 87.75 98 LYS A CA 1
ATOM 812 C C . LYS A 1 98 ? 12.384 19.594 -27.900 1.00 87.75 98 LYS A C 1
ATOM 814 O O . LYS A 1 98 ? 11.536 19.723 -28.774 1.00 87.75 9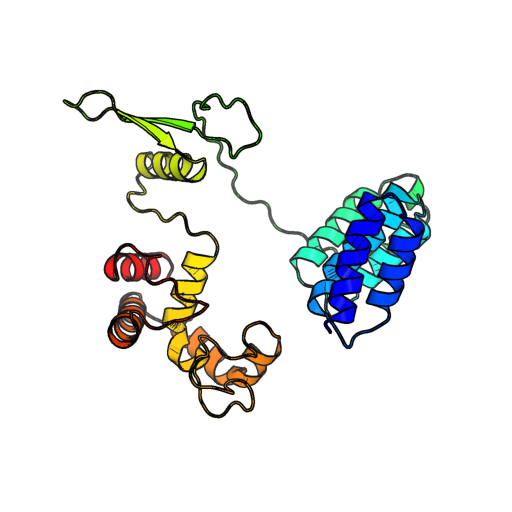8 LYS A O 1
ATOM 819 N N . PHE A 1 99 ? 12.159 18.905 -26.784 1.00 88.38 99 PHE A N 1
ATOM 820 C CA . PHE A 1 99 ? 10.974 18.083 -26.531 1.00 88.38 99 PHE A CA 1
ATOM 821 C C . PHE A 1 99 ? 10.038 18.685 -25.476 1.00 88.38 99 PHE A C 1
ATOM 823 O O . PHE A 1 99 ? 9.072 18.040 -25.078 1.00 88.38 99 PHE A O 1
ATOM 830 N N . LYS A 1 100 ? 10.298 19.918 -25.018 1.00 84.88 100 LYS A N 1
ATOM 831 C CA . LYS A 1 100 ? 9.541 20.567 -23.936 1.00 84.88 100 LYS A CA 1
ATOM 832 C C . LYS A 1 100 ? 8.034 20.618 -24.210 1.00 84.88 100 LYS A C 1
ATOM 834 O O . LYS A 1 100 ? 7.257 20.297 -23.320 1.00 84.88 100 LY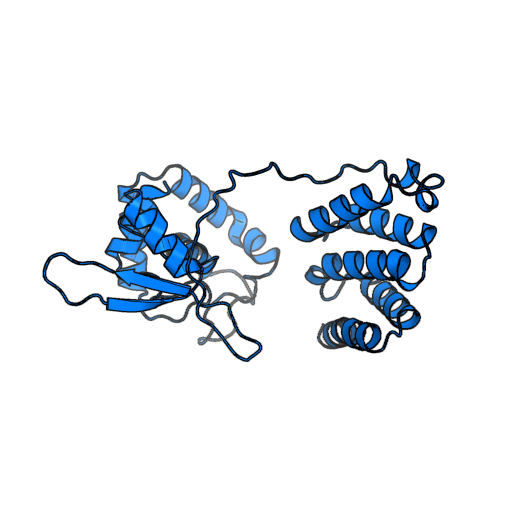S A O 1
ATOM 839 N N . HIS A 1 101 ? 7.645 20.908 -25.451 1.00 86.44 101 HIS A N 1
ATOM 840 C CA . HIS A 1 101 ? 6.247 20.930 -25.898 1.00 86.44 101 HIS A CA 1
ATOM 841 C C . HIS A 1 101 ? 5.528 19.574 -25.736 1.00 86.44 101 HIS A C 1
ATOM 843 O O . HIS A 1 101 ? 4.315 19.525 -25.576 1.00 86.44 101 HIS A O 1
ATOM 849 N N . LEU A 1 102 ? 6.257 18.450 -25.745 1.00 85.31 102 LEU A N 1
ATOM 850 C CA . LEU A 1 102 ? 5.681 17.114 -25.535 1.00 85.31 102 LEU A CA 1
ATOM 851 C C . LEU A 1 102 ? 5.415 16.804 -24.056 1.00 85.31 102 LEU A C 1
ATOM 853 O O . LEU A 1 102 ? 4.740 15.819 -23.762 1.00 85.31 102 LEU A O 1
ATOM 857 N N . LEU A 1 103 ? 5.959 17.618 -23.148 1.00 84.06 103 LEU A N 1
ATOM 858 C CA . LEU A 1 103 ? 5.850 17.480 -21.696 1.00 84.06 103 LEU A CA 1
ATOM 859 C C . LEU A 1 103 ? 4.856 18.477 -21.078 1.00 84.06 103 LEU A C 1
ATOM 861 O O . LEU A 1 103 ? 4.742 18.544 -19.855 1.00 84.06 103 LEU A O 1
ATOM 865 N N . GLU A 1 104 ? 4.127 19.232 -21.905 1.00 83.81 104 GLU A N 1
ATOM 866 C CA . GLU A 1 104 ? 3.024 20.109 -21.495 1.00 83.81 104 GLU A CA 1
ATOM 867 C C . GLU A 1 104 ? 1.772 19.273 -21.185 1.00 83.81 104 GLU A C 1
ATOM 869 O O . GLU A 1 104 ? 0.783 19.268 -21.912 1.00 83.81 104 GLU A O 1
ATOM 874 N N . LEU A 1 105 ? 1.856 18.488 -20.111 1.00 82.81 105 LEU A N 1
ATOM 875 C CA . LEU A 1 105 ? 0.806 17.597 -19.624 1.00 82.81 105 LEU A CA 1
ATOM 876 C C . LEU A 1 105 ? 0.369 18.037 -18.222 1.00 82.81 105 LEU A C 1
ATOM 878 O O . LEU A 1 105 ? 1.178 18.620 -17.495 1.00 82.81 105 LEU A O 1
ATOM 882 N N . PRO A 1 106 ? -0.874 17.735 -17.802 1.00 85.00 106 PRO A N 1
ATOM 883 C CA . PRO A 1 106 ? -1.289 17.945 -16.422 1.00 85.00 106 PRO A CA 1
ATOM 884 C C . PRO A 1 106 ? -0.427 17.074 -15.500 1.00 85.00 106 PRO A C 1
ATOM 886 O O . PRO A 1 106 ? -0.544 15.848 -15.483 1.00 85.00 106 PRO A O 1
ATOM 889 N N . LEU A 1 107 ? 0.476 17.718 -14.762 1.00 89.94 107 LEU A N 1
ATOM 890 C CA . LEU A 1 107 ? 1.353 17.050 -13.808 1.00 89.94 107 LEU A CA 1
ATOM 891 C C . LEU A 1 107 ? 0.649 16.919 -12.465 1.00 89.94 107 LEU A C 1
ATOM 893 O O . LEU A 1 107 ? -0.021 17.842 -12.009 1.00 89.94 107 LEU A O 1
ATOM 897 N N . PHE A 1 108 ? 0.839 15.771 -11.828 1.00 90.12 108 PHE A N 1
ATOM 898 C CA . PHE A 1 108 ? 0.325 15.527 -10.493 1.00 90.12 108 PHE A CA 1
ATOM 899 C C . PHE A 1 108 ? 1.308 16.079 -9.457 1.00 90.12 108 PHE A C 1
ATOM 901 O O . PHE A 1 108 ? 2.492 15.728 -9.472 1.00 90.12 108 PHE A O 1
ATOM 908 N N . SER A 1 109 ? 0.818 16.940 -8.571 1.00 90.56 109 SER A N 1
ATOM 909 C CA . SER A 1 109 ? 1.548 17.475 -7.422 1.00 90.56 109 SER A CA 1
ATOM 910 C C . SER A 1 109 ? 0.829 17.110 -6.131 1.00 90.56 109 SER A C 1
ATOM 912 O O . SER A 1 109 ? -0.377 16.874 -6.129 1.00 90.56 109 SER A O 1
ATOM 914 N N . VAL A 1 110 ? 1.586 17.069 -5.041 1.00 93.62 110 VAL A N 1
ATOM 915 C CA . VAL A 1 110 ? 1.073 16.870 -3.686 1.00 93.62 110 VAL A CA 1
ATOM 916 C C . VAL A 1 110 ? 1.502 18.079 -2.871 1.00 93.62 110 VAL A C 1
ATOM 918 O O . VAL A 1 110 ? 2.617 18.573 -3.065 1.00 93.62 110 VAL A O 1
ATOM 921 N N . ASP A 1 111 ? 0.610 18.559 -2.014 1.00 93.94 111 ASP A N 1
ATOM 922 C CA . ASP A 1 111 ? 0.908 19.655 -1.102 1.00 93.94 111 ASP A CA 1
ATOM 923 C C . ASP A 1 111 ? 1.951 19.221 -0.068 1.00 93.94 111 ASP A C 1
ATOM 925 O O . ASP A 1 111 ? 2.006 18.057 0.338 1.00 93.94 111 ASP A O 1
ATOM 929 N N . ASP A 1 112 ? 2.805 20.157 0.338 1.00 95.12 112 ASP A N 1
ATOM 930 C CA . ASP A 1 112 ? 3.781 19.885 1.389 1.00 95.12 112 ASP A CA 1
ATOM 931 C C . ASP A 1 112 ? 3.084 19.767 2.751 1.00 95.12 112 ASP A C 1
ATOM 933 O O . ASP A 1 112 ? 2.032 20.363 2.996 1.00 95.12 112 ASP A O 1
ATOM 937 N N . VAL A 1 113 ? 3.687 18.991 3.645 1.00 96.12 113 VAL A N 1
ATOM 938 C CA . VAL A 1 113 ? 3.168 18.727 4.992 1.00 96.12 113 VAL A CA 1
ATOM 939 C C . VAL A 1 113 ? 4.096 19.324 6.041 1.00 96.12 113 VAL A C 1
ATOM 941 O O . VAL A 1 113 ? 5.235 19.685 5.762 1.00 96.12 113 VAL A O 1
ATOM 944 N N . THR A 1 114 ? 3.631 19.448 7.281 1.00 97.31 114 THR A N 1
ATOM 945 C CA . THR A 1 114 ? 4.489 19.925 8.369 1.00 97.31 114 THR A CA 1
ATOM 946 C C . THR A 1 114 ? 5.594 18.912 8.674 1.00 97.31 114 THR A C 1
ATOM 948 O O . THR A 1 114 ? 5.316 17.756 8.988 1.00 97.31 114 THR A O 1
ATOM 951 N N . HIS A 1 115 ? 6.851 19.362 8.641 1.00 97.50 115 HIS A N 1
ATOM 952 C CA . HIS A 1 115 ? 8.016 18.554 9.013 1.00 97.50 115 HIS A CA 1
ATOM 953 C C . HIS A 1 115 ? 8.446 18.870 10.446 1.00 97.50 115 HIS A C 1
ATOM 955 O O . HIS A 1 115 ? 8.672 20.029 10.794 1.00 97.50 115 HIS A O 1
ATOM 961 N N . VAL A 1 116 ? 8.604 17.835 11.271 1.00 96.62 116 VAL A N 1
ATOM 962 C CA . VAL A 1 116 ? 9.114 17.940 12.647 1.00 96.62 116 VAL A CA 1
ATOM 963 C C . VAL A 1 116 ? 10.425 17.169 12.741 1.00 96.62 116 VAL A C 1
ATOM 965 O O . VAL A 1 116 ? 10.536 16.056 12.234 1.00 96.62 116 VAL A O 1
ATOM 968 N N . THR A 1 117 ? 11.436 17.757 13.384 1.00 97.31 117 THR A N 1
ATOM 969 C CA . THR A 1 117 ? 12.740 17.109 13.590 1.00 97.31 117 THR A CA 1
ATOM 970 C C . THR A 1 117 ? 12.975 16.843 15.068 1.00 97.31 117 THR A C 1
ATOM 972 O O . THR A 1 117 ? 12.979 17.768 15.879 1.00 97.31 117 THR A O 1
ATOM 975 N N . ILE A 1 118 ? 13.239 15.582 15.398 1.00 95.06 118 ILE A N 1
ATOM 976 C CA . ILE A 1 118 ? 13.586 15.125 16.746 1.00 95.06 118 ILE A CA 1
ATOM 977 C C . ILE A 1 118 ? 15.044 14.666 16.783 1.00 95.06 118 ILE A C 1
ATOM 979 O O . ILE A 1 118 ? 15.585 14.196 15.782 1.00 95.06 118 ILE A O 1
ATOM 983 N N . LYS A 1 119 ? 15.702 14.806 17.936 1.00 94.19 119 LYS A N 1
ATOM 984 C CA . LYS A 1 119 ? 17.079 14.336 18.145 1.00 94.19 119 LYS A CA 1
ATOM 985 C C . LYS A 1 119 ? 17.067 13.088 19.024 1.00 94.19 119 LYS A C 1
ATOM 987 O O . LYS A 1 119 ? 16.400 13.079 20.052 1.00 94.19 119 LYS A O 1
ATOM 992 N N . GLY A 1 120 ? 17.844 12.074 18.648 1.00 91.25 120 GLY A N 1
ATOM 993 C CA . GLY A 1 120 ? 18.056 10.856 19.433 1.00 91.25 120 GLY A CA 1
ATOM 994 C C . GLY A 1 120 ? 19.529 10.458 19.463 1.00 91.25 120 GLY A C 1
ATOM 995 O O . GLY A 1 120 ? 20.273 10.742 18.522 1.00 91.25 120 GLY A O 1
ATOM 996 N N . LYS A 1 121 ? 19.962 9.803 20.545 1.00 92.25 121 LYS A N 1
ATOM 997 C CA . LYS A 1 121 ? 21.314 9.234 20.655 1.00 92.25 121 LYS A CA 1
ATOM 998 C C . LYS A 1 121 ? 21.364 7.927 19.861 1.00 92.25 121 LYS A C 1
ATOM 1000 O O . LYS A 1 121 ? 20.618 7.005 20.173 1.00 92.25 121 LYS A O 1
ATOM 1005 N N . LEU A 1 122 ? 22.214 7.840 18.840 1.00 92.38 122 LEU A N 1
ATOM 1006 C CA . LEU A 1 122 ? 22.358 6.629 18.024 1.00 92.38 122 LEU A CA 1
ATOM 1007 C C . LEU A 1 122 ? 23.094 5.531 18.812 1.00 92.38 122 LEU A C 1
ATOM 1009 O O . LEU A 1 122 ? 24.138 5.792 19.409 1.00 92.38 122 LEU A O 1
ATOM 1013 N N . CYS A 1 123 ? 22.578 4.303 18.778 1.00 88.81 123 CYS A N 1
ATOM 1014 C CA . CYS A 1 123 ? 23.270 3.126 19.294 1.00 88.81 123 CYS A CA 1
ATOM 1015 C C . CYS A 1 123 ? 24.300 2.649 18.251 1.00 88.81 123 CYS A C 1
ATOM 1017 O O . CYS A 1 123 ? 23.908 2.359 17.115 1.00 88.81 123 CYS A O 1
ATOM 1019 N N . PRO A 1 124 ? 25.603 2.574 18.582 1.00 84.25 124 PRO A N 1
ATOM 1020 C CA . PRO A 1 124 ? 26.620 2.129 17.635 1.00 84.25 124 PRO A CA 1
ATOM 1021 C C . PRO A 1 124 ? 26.340 0.700 17.158 1.00 84.25 124 PRO A C 1
ATOM 1023 O O . PRO A 1 124 ? 26.189 -0.210 17.969 1.00 84.25 124 PRO A O 1
ATOM 1026 N N . GLN A 1 125 ? 26.315 0.492 15.842 1.00 79.44 125 GLN A N 1
ATOM 1027 C CA . GLN A 1 125 ? 26.219 -0.835 15.234 1.00 79.44 125 GLN A CA 1
ATOM 1028 C C . GLN A 1 125 ? 27.375 -1.049 14.258 1.00 79.44 125 GLN A C 1
ATOM 1030 O O . GLN A 1 125 ? 27.753 -0.144 13.518 1.00 79.44 125 GLN A O 1
ATOM 1035 N N . THR A 1 126 ? 27.931 -2.259 14.247 1.00 63.00 126 THR A N 1
ATOM 1036 C CA . THR A 1 126 ? 29.085 -2.654 13.422 1.00 63.00 126 THR A CA 1
ATOM 1037 C C . THR A 1 126 ? 28.700 -3.347 12.105 1.00 63.00 126 THR A C 1
ATOM 1039 O O . THR A 1 126 ? 29.560 -3.936 11.456 1.00 63.00 126 THR A O 1
ATOM 1042 N N . GLY A 1 127 ? 27.434 -3.274 11.665 1.00 69.62 127 GLY A N 1
ATOM 1043 C CA . GLY A 1 127 ? 26.955 -3.963 10.457 1.00 69.62 127 GLY A CA 1
ATOM 1044 C C . GLY A 1 127 ? 25.809 -3.261 9.722 1.00 69.62 127 GLY A C 1
ATOM 1045 O O . GLY A 1 127 ? 25.353 -2.192 10.121 1.00 69.62 127 GLY A O 1
ATOM 1046 N N . MET A 1 128 ? 25.342 -3.877 8.629 1.00 61.97 128 MET A N 1
ATOM 1047 C CA . MET A 1 128 ? 24.147 -3.433 7.905 1.00 61.97 128 MET A CA 1
ATOM 1048 C C . MET A 1 128 ? 22.900 -3.816 8.711 1.00 61.97 128 MET A C 1
ATOM 1050 O O . MET A 1 128 ? 22.551 -4.992 8.794 1.00 61.97 128 MET A O 1
ATOM 1054 N N . GLY A 1 129 ? 22.239 -2.833 9.314 1.00 73.62 129 GLY A N 1
ATOM 1055 C CA . GLY A 1 129 ? 21.056 -3.036 10.144 1.00 73.62 129 GLY A CA 1
ATOM 1056 C C . GLY A 1 129 ? 20.191 -1.783 10.214 1.00 73.62 129 GLY A C 1
ATOM 1057 O O . GLY A 1 129 ? 20.595 -0.708 9.767 1.00 73.62 129 GLY A O 1
ATOM 1058 N N . LYS A 1 130 ? 18.977 -1.928 10.756 1.00 82.44 130 LYS A N 1
ATOM 1059 C CA . LYS A 1 130 ? 18.124 -0.774 11.063 1.00 82.44 130 LYS A CA 1
ATOM 1060 C C . LYS A 1 130 ? 18.809 0.081 12.128 1.00 82.44 130 LYS A C 1
ATOM 1062 O O . LYS A 1 130 ? 19.315 -0.455 13.113 1.00 82.44 130 LYS A O 1
ATOM 1067 N N . SER A 1 131 ? 18.796 1.399 11.943 1.00 88.12 131 SER A N 1
ATOM 1068 C CA . SER A 1 131 ? 19.303 2.336 12.944 1.00 88.12 131 SER A CA 1
ATOM 1069 C C . SER A 1 131 ? 18.515 2.197 14.247 1.00 88.12 131 SER A C 1
ATOM 1071 O O . SER A 1 131 ? 17.289 2.275 14.237 1.00 88.12 131 SER A O 1
ATOM 1073 N N . MET A 1 132 ? 19.231 2.010 15.355 1.00 91.62 132 MET A N 1
ATOM 1074 C CA . MET A 1 132 ? 18.657 1.903 16.697 1.00 91.62 132 MET A CA 1
ATOM 1075 C C . MET A 1 132 ? 19.124 3.076 17.556 1.00 91.62 132 MET A C 1
ATOM 1077 O O . MET A 1 132 ? 20.233 3.582 17.379 1.00 91.62 132 MET A O 1
ATOM 1081 N N . PHE A 1 133 ? 18.293 3.493 18.502 1.00 92.62 133 PHE A N 1
ATOM 1082 C CA . PHE A 1 133 ? 18.498 4.664 19.346 1.00 92.62 133 PHE A CA 1
ATOM 1083 C C . PHE A 1 133 ? 18.485 4.293 20.823 1.00 92.62 133 PHE A C 1
ATOM 1085 O O . PHE A 1 133 ? 17.902 3.291 21.224 1.00 92.62 133 PHE A O 1
ATOM 1092 N N . ILE A 1 134 ? 19.145 5.111 21.633 1.00 91.44 134 ILE A N 1
ATOM 1093 C CA . ILE A 1 134 ? 19.207 4.962 23.082 1.00 91.44 134 ILE A CA 1
ATOM 1094 C C . ILE A 1 134 ? 18.213 5.938 23.707 1.00 91.44 134 ILE A C 1
ATOM 1096 O O . ILE A 1 134 ? 18.332 7.153 23.525 1.00 91.44 134 ILE A O 1
ATOM 1100 N N . LEU A 1 135 ? 17.255 5.392 24.453 1.00 87.38 135 LEU A N 1
ATOM 1101 C CA . LEU A 1 135 ? 16.311 6.134 25.275 1.00 87.38 135 LEU A CA 1
ATOM 1102 C C . LEU A 1 135 ? 16.722 6.000 26.746 1.00 87.38 135 LEU A C 1
ATOM 1104 O O . LEU A 1 135 ? 16.801 4.895 27.281 1.00 87.38 135 LEU A O 1
ATOM 1108 N N . GLU A 1 136 ? 16.982 7.128 27.397 1.00 82.38 136 GLU A N 1
ATOM 1109 C CA . GLU A 1 136 ? 17.263 7.190 28.832 1.00 82.38 136 GLU A CA 1
ATOM 1110 C C . GLU A 1 136 ? 15.970 7.596 29.544 1.00 82.38 136 GLU A C 1
ATOM 1112 O O . GLU A 1 136 ? 15.501 8.725 29.391 1.00 82.38 136 GLU A O 1
ATOM 1117 N N . SER A 1 137 ? 15.366 6.672 30.294 1.00 70.06 137 SER A N 1
ATOM 1118 C CA . SER A 1 137 ? 14.181 6.970 31.100 1.00 70.06 137 SER A CA 1
ATOM 1119 C C . SER A 1 137 ? 14.604 7.284 32.530 1.00 70.06 137 SER A C 1
ATOM 1121 O O . SER A 1 137 ? 15.085 6.407 33.247 1.00 70.06 137 SER A O 1
ATOM 1123 N N . GLN A 1 138 ? 14.397 8.529 32.957 1.00 60.62 138 GLN A N 1
ATOM 1124 C CA . GLN A 1 138 ? 14.537 8.933 34.355 1.00 60.62 138 GLN A CA 1
ATOM 1125 C C . GLN A 1 138 ? 13.147 8.925 34.996 1.00 60.62 138 GLN A C 1
ATOM 1127 O O . GLN A 1 138 ? 12.382 9.871 34.831 1.00 60.62 138 GLN A O 1
ATOM 1132 N N . MET A 1 139 ? 12.793 7.838 35.685 1.00 59.50 139 MET A N 1
ATOM 1133 C CA . MET A 1 139 ? 11.656 7.863 36.609 1.00 59.50 139 MET A CA 1
ATOM 1134 C C . MET A 1 139 ? 12.166 8.303 37.982 1.00 59.50 139 MET A C 1
ATOM 1136 O O . MET A 1 139 ? 13.182 7.785 38.449 1.00 59.50 139 MET A O 1
ATOM 1140 N N . GLU A 1 140 ? 11.486 9.254 38.627 1.00 52.03 140 GLU A N 1
ATOM 1141 C CA . GLU A 1 140 ? 11.851 9.708 39.973 1.00 52.03 140 GLU A CA 1
ATOM 1142 C C . GLU A 1 140 ? 11.878 8.520 40.951 1.00 52.03 140 GLU A C 1
ATOM 1144 O O . GLU A 1 140 ? 10.871 7.848 41.162 1.00 52.03 140 GLU A O 1
ATOM 1149 N N . GLY A 1 141 ? 13.053 8.245 41.530 1.00 59.72 141 GLY A N 1
ATOM 1150 C CA . GLY A 1 141 ? 13.257 7.178 42.519 1.00 59.72 141 GLY A CA 1
ATOM 1151 C C . GLY A 1 141 ? 13.638 5.796 41.968 1.00 59.72 141 GLY A C 1
ATOM 1152 O O . GLY A 1 141 ? 13.810 4.879 42.769 1.00 59.72 141 GLY A O 1
ATOM 1153 N N . ALA A 1 142 ? 13.806 5.627 40.651 1.00 62.47 142 ALA A N 1
ATOM 1154 C CA . ALA A 1 142 ? 14.266 4.374 40.038 1.00 62.47 142 ALA A CA 1
ATOM 1155 C C . ALA A 1 142 ? 15.672 4.509 39.428 1.00 62.47 142 ALA A C 1
ATOM 1157 O O . ALA A 1 142 ? 16.092 5.604 39.049 1.00 62.47 142 ALA A O 1
ATOM 1158 N N . GLU A 1 143 ? 16.401 3.394 39.309 1.00 65.94 143 GLU A N 1
ATOM 1159 C CA . GLU A 1 143 ? 17.673 3.388 38.579 1.00 65.94 143 GLU A CA 1
ATOM 1160 C C . GLU A 1 143 ? 17.458 3.802 37.111 1.00 65.94 143 GLU A C 1
ATOM 1162 O O . GLU A 1 143 ? 16.448 3.421 36.507 1.00 65.94 143 GLU A O 1
ATOM 1167 N N . PRO A 1 144 ? 18.384 4.584 36.523 1.00 67.88 144 PRO A N 1
ATOM 1168 C CA . PRO A 1 144 ? 18.261 5.053 35.150 1.00 67.88 144 PRO A CA 1
ATOM 1169 C C . PRO A 1 144 ? 18.199 3.866 34.186 1.00 67.88 144 PRO A C 1
ATOM 1171 O O . PRO A 1 144 ? 19.193 3.178 33.946 1.00 67.88 144 PRO A O 1
ATOM 1174 N N . LEU A 1 145 ? 17.020 3.639 33.604 1.00 77.38 145 LEU A N 1
ATOM 1175 C CA . LEU A 1 145 ? 16.823 2.574 32.633 1.00 77.38 145 LEU A CA 1
ATOM 1176 C C . LEU A 1 145 ? 17.245 3.081 31.256 1.00 77.38 145 LEU A C 1
ATOM 1178 O O . LEU A 1 145 ? 16.656 4.014 30.705 1.00 77.38 145 LEU A O 1
ATOM 1182 N N . THR A 1 146 ? 18.273 2.446 30.704 1.00 83.19 146 THR A N 1
ATOM 1183 C CA . THR A 1 146 ? 18.728 2.689 29.335 1.00 83.19 146 THR A CA 1
ATOM 1184 C C . THR A 1 146 ? 18.121 1.627 28.428 1.00 83.19 146 THR A C 1
ATOM 1186 O O . THR A 1 146 ? 18.435 0.446 28.562 1.00 83.19 146 THR A O 1
ATOM 1189 N N . VAL A 1 147 ? 17.246 2.039 27.511 1.00 88.50 147 VAL A N 1
ATOM 1190 C CA . VAL A 1 147 ? 16.554 1.142 26.575 1.00 88.50 147 VAL A CA 1
ATOM 1191 C C . VAL A 1 147 ? 17.030 1.422 25.154 1.00 88.50 147 VAL A C 1
ATOM 1193 O O . VAL A 1 147 ? 17.146 2.576 24.742 1.00 88.50 147 VAL A O 1
ATOM 1196 N N . VAL A 1 148 ? 17.303 0.362 24.394 1.00 90.81 148 VAL A N 1
ATOM 1197 C CA . VAL A 1 148 ? 17.565 0.458 22.953 1.00 90.81 148 VAL A CA 1
ATOM 1198 C C . VAL A 1 148 ? 16.238 0.326 22.211 1.00 90.81 148 VAL A C 1
ATOM 1200 O O . VAL A 1 148 ? 15.503 -0.628 22.447 1.00 90.81 148 VAL A O 1
ATOM 1203 N N . CYS A 1 149 ? 15.936 1.272 21.327 1.00 92.06 149 CYS A N 1
ATOM 1204 C CA . CYS A 1 149 ? 14.649 1.385 20.645 1.00 92.06 149 CYS A CA 1
ATOM 1205 C C . CYS A 1 149 ? 14.805 1.720 19.154 1.00 92.06 149 CYS A C 1
ATOM 1207 O O . CYS A 1 149 ? 15.869 2.135 18.687 1.00 92.06 149 CYS A O 1
ATOM 1209 N N . SER A 1 150 ? 13.739 1.499 18.398 1.00 93.88 150 SER A N 1
ATOM 1210 C CA . SER A 1 150 ? 13.588 1.893 16.996 1.00 93.88 150 SER A CA 1
ATOM 1211 C C . SER A 1 150 ? 13.382 3.406 16.833 1.00 93.88 150 SER A C 1
ATOM 1213 O O . SER A 1 150 ? 13.193 4.143 17.805 1.00 93.88 150 SER A O 1
ATOM 1215 N N . VAL A 1 151 ? 13.406 3.892 15.587 1.00 94.12 151 VAL A N 1
ATOM 1216 C CA . VAL A 1 151 ? 13.134 5.309 15.295 1.00 94.12 151 VAL A CA 1
ATOM 1217 C C . VAL A 1 151 ? 11.679 5.680 15.598 1.00 94.12 151 VAL A C 1
ATOM 1219 O O . VAL A 1 151 ? 11.402 6.790 16.050 1.00 94.12 151 VAL A O 1
ATOM 1222 N N . GLU A 1 152 ? 10.748 4.748 15.411 1.00 96.06 152 GLU A N 1
ATOM 1223 C CA . GLU A 1 152 ? 9.324 4.969 15.649 1.00 96.06 152 GLU A CA 1
ATOM 1224 C C . GLU A 1 152 ? 8.998 4.982 17.146 1.00 96.06 152 GLU A C 1
ATOM 1226 O O . GLU A 1 152 ? 8.219 5.817 17.597 1.00 96.06 152 GLU A O 1
ATOM 1231 N N . GLU A 1 153 ? 9.652 4.137 17.947 1.00 94.94 153 GLU A N 1
ATOM 1232 C CA . GLU A 1 153 ? 9.556 4.195 19.413 1.00 94.94 153 GLU A CA 1
ATOM 1233 C C . GLU A 1 153 ? 10.156 5.490 19.978 1.00 94.94 153 GLU A C 1
ATOM 1235 O O . GLU A 1 153 ? 9.587 6.081 20.897 1.00 94.94 153 GLU A O 1
ATOM 1240 N N . LEU A 1 154 ? 11.258 5.980 19.395 1.00 95.12 154 LEU A N 1
ATOM 1241 C CA . LEU A 1 154 ? 11.813 7.292 19.732 1.00 95.12 154 LEU A CA 1
ATOM 1242 C C . LEU A 1 154 ? 10.806 8.417 19.433 1.00 95.12 154 LEU A C 1
ATOM 1244 O O . LEU A 1 154 ? 10.629 9.323 20.251 1.00 95.12 154 LEU A O 1
ATOM 1248 N N . ALA A 1 155 ? 10.119 8.353 18.288 1.00 96.56 155 ALA A N 1
ATOM 1249 C CA . ALA A 1 155 ? 9.072 9.310 17.938 1.00 96.56 155 ALA A CA 1
ATOM 1250 C C . ALA A 1 155 ? 7.868 9.227 18.894 1.00 96.56 155 ALA A C 1
ATOM 1252 O O . ALA A 1 155 ? 7.392 10.260 19.362 1.00 96.56 155 ALA A O 1
ATOM 1253 N N . LEU A 1 156 ? 7.415 8.021 19.254 1.00 96.38 156 LEU A N 1
ATOM 1254 C CA . LEU A 1 156 ? 6.347 7.823 20.241 1.00 96.38 156 LEU A CA 1
ATOM 1255 C C . LEU A 1 156 ? 6.714 8.421 21.604 1.00 96.38 156 LEU A C 1
ATOM 1257 O O . LEU A 1 156 ? 5.901 9.123 22.205 1.00 96.38 156 LEU A O 1
ATOM 1261 N N . ALA A 1 157 ? 7.944 8.203 22.078 1.00 94.69 157 ALA A N 1
ATOM 1262 C CA . ALA A 1 157 ? 8.416 8.785 23.333 1.00 94.69 157 ALA A CA 1
ATOM 1263 C C . ALA A 1 157 ? 8.414 10.322 23.292 1.00 94.69 157 ALA A C 1
ATOM 1265 O O . ALA A 1 157 ? 8.028 10.968 24.267 1.00 94.69 157 ALA A O 1
ATOM 1266 N N . HIS A 1 158 ? 8.790 10.910 22.154 1.00 95.38 158 HIS A N 1
ATOM 1267 C CA . HIS A 1 158 ? 8.730 12.354 21.950 1.00 95.38 158 HIS A CA 1
ATOM 1268 C C . HIS A 1 158 ? 7.294 12.897 21.998 1.00 95.38 158 HIS A C 1
ATOM 1270 O O . HIS A 1 158 ? 7.028 13.845 22.734 1.00 95.38 158 HIS A O 1
ATOM 1276 N N . TYR A 1 159 ? 6.352 12.291 21.270 1.00 97.19 159 TYR A N 1
ATOM 1277 C CA . TYR A 1 159 ? 4.952 12.734 21.294 1.00 97.19 159 TYR A CA 1
ATOM 1278 C C . TYR A 1 159 ? 4.293 12.515 22.661 1.00 97.19 159 TYR A C 1
ATOM 1280 O O . TYR A 1 159 ? 3.514 13.359 23.103 1.00 97.19 159 TYR A O 1
ATOM 1288 N N . LYS A 1 160 ? 4.698 11.478 23.402 1.00 96.06 160 LYS A N 1
ATOM 1289 C CA . LYS A 1 160 ? 4.285 11.294 24.798 1.00 96.06 160 LYS A CA 1
ATOM 1290 C C . LYS A 1 160 ? 4.705 12.459 25.694 1.00 96.06 160 LYS A C 1
ATOM 1292 O O . LYS A 1 160 ? 3.905 12.922 26.501 1.00 96.06 160 LYS A O 1
ATOM 1297 N N . GLN A 1 161 ? 5.919 12.986 25.520 1.00 94.12 161 GLN A N 1
ATOM 1298 C CA . GLN A 1 161 ? 6.379 14.189 26.234 1.00 94.12 161 GLN A CA 1
ATOM 1299 C C . GLN A 1 161 ? 5.620 15.458 25.817 1.00 94.12 161 GLN A C 1
ATOM 1301 O O . GLN A 1 161 ? 5.538 16.399 26.600 1.00 94.12 161 GLN A O 1
ATOM 1306 N N . GLN A 1 162 ? 5.044 15.484 24.612 1.00 96.31 162 GLN A N 1
ATOM 1307 C CA . GLN A 1 162 ? 4.178 16.573 24.146 1.00 96.31 162 GLN A CA 1
ATOM 1308 C C . GLN A 1 162 ? 2.713 16.443 24.600 1.00 96.31 162 GLN A C 1
ATOM 1310 O O . GLN A 1 162 ? 1.888 17.272 24.225 1.00 96.31 162 GLN A O 1
ATOM 1315 N N . GLY A 1 163 ? 2.376 15.431 25.405 1.00 96.81 163 GLY A N 1
ATOM 1316 C CA . GLY A 1 163 ? 1.029 15.241 25.948 1.00 96.81 163 GLY A CA 1
ATOM 1317 C C . GLY A 1 163 ? 0.146 14.261 25.173 1.00 96.81 163 GLY A C 1
ATOM 1318 O O . GLY A 1 163 ? -1.010 14.089 25.544 1.00 96.81 163 GLY A O 1
ATOM 1319 N N . PHE A 1 164 ? 0.670 13.586 24.145 1.00 97.44 164 PHE A N 1
ATOM 1320 C CA . PHE A 1 164 ? -0.028 12.483 23.476 1.00 97.44 164 PHE A CA 1
ATOM 1321 C C . PHE A 1 164 ? 0.268 11.171 24.213 1.00 97.44 164 PHE A C 1
ATOM 1323 O O . PHE A 1 164 ? 1.239 10.474 23.924 1.00 97.44 164 PHE A O 1
ATOM 1330 N N . ASP A 1 165 ? -0.539 10.852 25.220 1.00 95.88 165 ASP A N 1
ATOM 1331 C CA . ASP A 1 165 ? -0.324 9.723 26.132 1.00 95.88 165 ASP A CA 1
ATOM 1332 C C . ASP A 1 165 ? -0.541 8.341 25.484 1.00 95.88 165 ASP A C 1
ATOM 1334 O O . ASP A 1 165 ? -0.015 7.342 25.983 1.00 95.88 165 ASP A O 1
ATOM 1338 N N . GLN A 1 166 ? -1.264 8.293 24.360 1.00 97.31 166 GLN A N 1
ATOM 1339 C CA . GLN A 1 166 ? -1.506 7.104 23.541 1.00 97.31 166 GLN A CA 1
ATOM 1340 C C . GLN A 1 166 ? -0.756 7.160 22.203 1.00 97.31 166 GLN A C 1
ATOM 1342 O O . GLN A 1 166 ? -0.591 8.221 21.604 1.00 97.31 166 GLN A O 1
ATOM 1347 N N . GLY A 1 167 ? -0.369 5.995 21.677 1.00 96.81 167 GLY A N 1
ATOM 1348 C CA . GLY A 1 167 ? 0.210 5.887 20.341 1.00 96.81 167 GLY A CA 1
ATOM 1349 C C . GLY A 1 167 ? 0.369 4.444 19.871 1.00 96.81 167 GLY A C 1
ATOM 1350 O O . GLY A 1 167 ? 0.556 3.532 20.675 1.00 96.81 167 GLY A O 1
ATOM 1351 N N . ILE A 1 168 ? 0.273 4.237 18.555 1.00 97.50 168 ILE A N 1
ATOM 1352 C CA . ILE A 1 168 ? 0.387 2.924 17.909 1.00 97.50 168 ILE A CA 1
ATOM 1353 C C . ILE A 1 168 ? 1.356 3.048 16.737 1.00 97.50 168 ILE A C 1
ATOM 1355 O O . ILE A 1 168 ? 1.097 3.783 15.785 1.00 97.50 168 ILE A O 1
ATOM 1359 N N . HIS A 1 169 ? 2.439 2.273 16.763 1.00 96.88 169 HIS A N 1
ATOM 1360 C CA . HIS A 1 169 ? 3.259 2.053 15.577 1.00 96.88 169 HIS A CA 1
ATOM 1361 C C . HIS A 1 169 ? 2.692 0.863 14.785 1.00 96.88 169 HIS A C 1
ATOM 1363 O O . HIS A 1 169 ? 2.985 -0.297 15.075 1.00 96.88 169 HIS A O 1
ATOM 1369 N N . GLY A 1 170 ? 1.817 1.150 13.817 1.00 95.94 170 GLY A N 1
ATOM 1370 C CA . GLY A 1 170 ? 1.149 0.116 13.016 1.00 95.94 170 GLY A CA 1
ATOM 1371 C C . GLY A 1 170 ? 1.080 0.380 11.517 1.00 95.94 170 GLY A C 1
ATOM 1372 O O . GLY A 1 170 ? 0.518 -0.447 10.797 1.00 95.94 170 GLY A O 1
ATOM 1373 N N . GLU A 1 171 ? 1.654 1.490 11.043 1.00 96.25 171 GLU A N 1
ATOM 1374 C CA . GLU A 1 171 ? 1.642 1.891 9.631 1.00 96.25 171 GLU A CA 1
ATOM 1375 C C . GLU A 1 171 ? 0.232 1.742 9.012 1.00 96.25 171 GLU A C 1
ATOM 1377 O O . GLU A 1 171 ? -0.763 2.180 9.593 1.00 96.25 171 GLU A O 1
ATOM 1382 N N . GLY A 1 172 ? 0.121 1.082 7.854 1.00 96.31 172 GLY A N 1
ATOM 1383 C CA . GLY A 1 172 ? -1.160 0.814 7.205 1.00 96.31 172 GLY A CA 1
ATOM 1384 C C . GLY A 1 172 ? -2.061 -0.149 7.980 1.00 96.31 172 GLY A C 1
ATOM 1385 O O . GLY A 1 172 ? -3.280 -0.044 7.873 1.00 96.31 172 GLY A O 1
ATOM 1386 N N . SER A 1 173 ? -1.502 -1.053 8.792 1.00 97.50 173 SER A N 1
ATOM 1387 C CA . SER A 1 173 ? -2.293 -2.108 9.441 1.00 97.50 173 SER A CA 1
ATOM 1388 C C . SER A 1 173 ? -3.261 -1.587 10.506 1.00 97.50 173 SER A C 1
ATOM 1390 O O . SER A 1 173 ? -4.312 -2.190 10.717 1.00 97.50 173 SER A O 1
ATOM 1392 N N . THR A 1 174 ? -2.966 -0.437 11.127 1.00 98.25 174 THR A N 1
ATOM 1393 C CA . THR A 1 174 ? -3.917 0.258 12.010 1.00 98.25 174 THR A CA 1
ATOM 1394 C C . THR A 1 174 ? -5.197 0.596 11.245 1.00 98.25 174 THR A C 1
ATOM 1396 O O . THR A 1 174 ? -6.293 0.228 11.665 1.00 98.25 174 THR A O 1
ATOM 1399 N N . PHE A 1 175 ? -5.063 1.228 10.077 1.00 98.38 175 PHE A N 1
ATOM 1400 C CA . PHE A 1 175 ? -6.204 1.638 9.260 1.00 98.38 175 PHE A CA 1
ATOM 1401 C C . PHE A 1 175 ? -6.887 0.461 8.564 1.00 98.38 175 PHE A C 1
ATOM 1403 O O . PHE A 1 175 ? -8.114 0.437 8.505 1.00 98.38 175 PHE A O 1
ATOM 1410 N N . THR A 1 176 ? -6.145 -0.542 8.076 1.00 98.12 176 THR A N 1
ATOM 1411 C CA . THR A 1 176 ? -6.778 -1.729 7.471 1.00 98.12 176 THR A CA 1
ATOM 1412 C C . THR A 1 176 ? -7.566 -2.535 8.496 1.00 98.12 176 THR A C 1
ATOM 1414 O O . THR A 1 176 ? -8.619 -3.063 8.149 1.00 98.12 176 THR A O 1
ATOM 1417 N N . THR A 1 177 ? -7.108 -2.582 9.754 1.00 98.38 177 THR A N 1
ATOM 1418 C CA . THR A 1 177 ? -7.830 -3.251 10.846 1.00 98.38 177 THR A CA 1
ATOM 1419 C C . THR A 1 177 ? -9.131 -2.518 11.155 1.00 98.38 177 THR A C 1
ATOM 1421 O O . THR A 1 177 ? -10.184 -3.150 11.184 1.00 98.38 177 THR A O 1
ATOM 1424 N N . LEU A 1 178 ? -9.099 -1.186 11.299 1.00 98.44 178 LEU A N 1
ATOM 1425 C CA . LEU A 1 178 ? -10.319 -0.387 11.481 1.00 98.44 178 LEU A CA 1
ATOM 1426 C C . LEU A 1 178 ? -11.280 -0.523 10.295 1.00 98.44 178 LEU A C 1
ATOM 1428 O O . LEU A 1 178 ? -12.475 -0.725 10.493 1.00 98.44 178 LEU A O 1
ATOM 1432 N N . TYR A 1 179 ? -10.760 -0.477 9.067 1.00 98.44 179 TYR A N 1
ATOM 1433 C CA . TYR A 1 179 ? -11.543 -0.718 7.857 1.00 98.44 179 TYR A CA 1
ATOM 1434 C C . TYR A 1 179 ? -12.200 -2.103 7.886 1.00 98.44 179 TYR A C 1
ATOM 1436 O O . TYR A 1 179 ? -13.399 -2.215 7.652 1.00 98.44 179 TYR A O 1
ATOM 1444 N N . GLY A 1 180 ? -11.443 -3.148 8.229 1.00 98.25 180 GLY A N 1
ATOM 1445 C CA . GLY A 1 180 ? -11.955 -4.509 8.344 1.00 98.25 180 GLY A CA 1
ATOM 1446 C C . GLY A 1 180 ? -13.062 -4.640 9.388 1.00 98.25 180 GLY A C 1
ATOM 1447 O O . GLY A 1 180 ? -14.077 -5.276 9.113 1.00 98.25 180 GLY A O 1
ATOM 1448 N N . LEU A 1 181 ? -12.898 -4.004 10.552 1.00 98.50 181 LEU A N 1
ATOM 1449 C CA . LEU A 1 181 ? -13.909 -3.979 11.612 1.00 98.50 181 LEU A CA 1
ATOM 1450 C C . LEU A 1 181 ? -15.183 -3.255 11.154 1.00 98.50 181 LEU A C 1
ATOM 1452 O O . LEU A 1 181 ? -16.281 -3.762 11.346 1.00 98.50 181 LEU A O 1
ATOM 1456 N N . LEU A 1 182 ? -15.053 -2.105 10.490 1.00 98.44 182 LEU A N 1
ATOM 1457 C CA . LEU A 1 182 ? -16.191 -1.289 10.047 1.00 98.44 182 LEU A CA 1
ATOM 1458 C C . LEU A 1 182 ? -16.873 -1.796 8.767 1.00 98.44 182 LEU A C 1
ATOM 1460 O O . LEU A 1 182 ? -17.951 -1.310 8.425 1.00 98.44 182 LEU A O 1
ATOM 1464 N N . MET A 1 183 ? -16.267 -2.738 8.040 1.00 98.25 183 MET A N 1
ATOM 1465 C CA . MET A 1 183 ? -16.752 -3.247 6.745 1.00 98.25 183 MET A CA 1
ATOM 1466 C C . MET A 1 183 ? -16.925 -4.769 6.721 1.00 98.25 183 MET A C 1
ATOM 1468 O O . MET A 1 183 ? -17.087 -5.342 5.645 1.00 98.25 183 MET A O 1
ATOM 1472 N N . TRP A 1 184 ? -16.874 -5.440 7.875 1.00 98.44 184 TRP A N 1
ATOM 1473 C CA . TRP A 1 184 ? -16.820 -6.903 7.963 1.00 98.44 184 TRP A CA 1
ATOM 1474 C C . TRP A 1 184 ? -17.917 -7.611 7.158 1.00 98.44 184 TRP A C 1
ATOM 1476 O O . TRP A 1 184 ? -17.636 -8.484 6.341 1.00 98.44 184 TRP A O 1
ATOM 1486 N N . ASP A 1 185 ? -19.168 -7.207 7.337 1.00 97.81 185 ASP A N 1
ATOM 1487 C CA . ASP A 1 185 ? -20.320 -7.775 6.634 1.00 97.81 185 ASP A CA 1
ATOM 1488 C C . ASP A 1 185 ? -20.280 -7.537 5.116 1.00 97.81 185 ASP A C 1
ATOM 1490 O O . ASP A 1 185 ? -20.734 -8.379 4.348 1.00 97.81 185 ASP A O 1
ATOM 1494 N N . ILE A 1 186 ? -19.679 -6.434 4.666 1.00 98.19 186 ILE A N 1
ATOM 1495 C CA . ILE A 1 186 ? -19.502 -6.132 3.239 1.00 98.19 186 ILE A CA 1
ATOM 1496 C C . ILE A 1 186 ? -18.341 -6.942 2.646 1.00 98.19 186 ILE A C 1
ATOM 1498 O O . ILE A 1 186 ? -18.420 -7.417 1.509 1.00 98.19 186 ILE A O 1
ATOM 1502 N N . LEU A 1 187 ? -17.264 -7.136 3.412 1.00 97.56 187 LEU A N 1
ATOM 1503 C CA . LEU A 1 187 ? -16.125 -7.965 3.011 1.00 97.56 187 LEU A CA 1
ATOM 1504 C C . LEU A 1 187 ? -16.553 -9.412 2.750 1.00 97.56 187 LEU A C 1
ATOM 1506 O O . LEU A 1 187 ? -16.122 -10.010 1.761 1.00 97.56 187 LEU A O 1
ATOM 1510 N N . PHE A 1 188 ? -17.435 -9.939 3.597 1.00 97.00 188 PHE A N 1
ATOM 1511 C CA . PHE A 1 188 ? -17.966 -11.301 3.518 1.00 97.00 188 PHE A CA 1
ATOM 1512 C C . PHE A 1 188 ? -19.402 -11.352 2.971 1.00 97.00 188 PHE A C 1
ATOM 1514 O O . PHE A 1 188 ? -20.144 -12.278 3.281 1.00 97.00 188 PHE A O 1
ATOM 1521 N N . LEU A 1 189 ? -19.787 -10.363 2.157 1.00 96.44 189 LEU A N 1
ATOM 1522 C CA . LEU A 1 189 ? -21.116 -10.287 1.556 1.00 96.44 189 LEU A CA 1
ATOM 1523 C C . LEU A 1 189 ? -21.376 -11.469 0.610 1.00 96.44 189 LEU A C 1
ATOM 1525 O O . LEU A 1 189 ? -20.568 -11.757 -0.279 1.00 96.44 189 LEU A O 1
ATOM 1529 N N . ASP A 1 190 ? -22.538 -12.099 0.772 1.00 95.38 190 ASP A N 1
ATOM 1530 C CA . ASP A 1 190 ? -23.030 -13.149 -0.117 1.00 95.38 190 ASP A CA 1
ATOM 1531 C C . ASP A 1 190 ? -23.456 -12.606 -1.494 1.00 95.38 190 ASP A C 1
ATOM 1533 O O . ASP A 1 190 ? -23.612 -11.405 -1.716 1.00 95.38 190 ASP A O 1
ATOM 1537 N N . GLY A 1 191 ? -23.687 -13.513 -2.447 1.00 95.31 191 GLY A N 1
ATOM 1538 C CA . GLY A 1 191 ? -24.262 -13.173 -3.756 1.00 95.31 191 GLY A CA 1
ATOM 1539 C C . GLY A 1 191 ? -23.256 -12.685 -4.801 1.00 95.31 191 GLY A C 1
ATOM 1540 O O . GLY A 1 191 ? -23.650 -12.370 -5.923 1.00 95.31 191 GLY A O 1
ATOM 1541 N N . ILE A 1 192 ? -21.963 -12.671 -4.473 1.00 97.56 192 ILE A N 1
ATOM 1542 C CA . ILE A 1 192 ? -20.895 -12.332 -5.418 1.00 97.56 192 ILE A CA 1
ATOM 1543 C C . ILE A 1 192 ? -20.257 -13.636 -5.910 1.00 97.56 192 ILE A C 1
ATOM 1545 O O . ILE A 1 192 ? -19.695 -14.383 -5.106 1.00 97.56 192 ILE A O 1
ATOM 1549 N N . PRO A 1 193 ? -20.353 -13.956 -7.210 1.00 97.31 193 PRO A N 1
ATOM 1550 C CA . PRO A 1 193 ? -19.840 -15.215 -7.732 1.00 97.31 193 PRO A CA 1
ATOM 1551 C C . PRO A 1 193 ? -18.308 -15.265 -7.680 1.00 97.31 193 PRO A C 1
ATOM 1553 O O . PRO A 1 193 ? -17.632 -14.242 -7.751 1.00 97.31 193 PRO A O 1
ATOM 1556 N N . ASP A 1 194 ? -17.761 -16.478 -7.573 1.00 97.38 194 ASP A N 1
ATOM 1557 C CA . ASP A 1 194 ? -16.330 -16.810 -7.679 1.00 97.38 194 ASP A CA 1
ATOM 1558 C C . ASP A 1 194 ? -15.367 -16.224 -6.627 1.00 97.38 194 ASP A C 1
ATOM 1560 O O . ASP A 1 194 ? -14.207 -16.646 -6.586 1.00 97.38 194 ASP A O 1
ATOM 1564 N N . VAL A 1 195 ? -15.805 -15.314 -5.750 1.00 98.00 195 VAL A N 1
ATOM 1565 C CA . VAL A 1 195 ? -14.919 -14.659 -4.765 1.00 98.00 195 VAL A CA 1
ATOM 1566 C C . VAL A 1 195 ? -14.631 -15.509 -3.528 1.00 98.00 195 VAL A C 1
ATOM 1568 O O . VAL A 1 195 ? -13.574 -15.347 -2.920 1.00 98.00 195 VAL A O 1
ATOM 1571 N N . PHE A 1 196 ? -15.511 -16.451 -3.189 1.00 97.88 196 PHE A N 1
ATOM 1572 C CA . PHE A 1 196 ? -15.283 -17.487 -2.182 1.00 97.88 196 PHE A CA 1
ATOM 1573 C C . PHE A 1 196 ? -15.479 -18.862 -2.826 1.00 97.88 196 PHE A C 1
ATOM 1575 O O . PHE A 1 196 ? -16.578 -19.231 -3.226 1.00 97.88 196 PHE A O 1
ATOM 1582 N N . ARG A 1 197 ? -14.387 -19.613 -2.969 1.00 97.69 197 ARG A N 1
ATOM 1583 C CA . ARG A 1 197 ? -14.319 -20.924 -3.632 1.00 97.69 197 ARG A CA 1
ATOM 1584 C C . ARG A 1 197 ? -14.109 -22.075 -2.652 1.00 97.69 197 ARG A C 1
ATOM 1586 O O . ARG A 1 197 ? -14.261 -23.230 -3.036 1.00 97.69 197 ARG A O 1
ATOM 1593 N N . ASN A 1 198 ? -13.701 -21.781 -1.418 1.00 96.69 198 ASN A N 1
ATOM 1594 C CA . ASN A 1 198 ? -13.536 -22.766 -0.354 1.00 96.69 198 ASN A CA 1
ATOM 1595 C C . ASN A 1 198 ? -13.722 -22.130 1.034 1.00 96.69 198 ASN A C 1
ATOM 1597 O O . ASN A 1 198 ? -13.702 -20.910 1.183 1.00 96.69 198 ASN A O 1
ATOM 1601 N N . SER A 1 199 ? -13.863 -22.981 2.050 1.00 95.44 199 SER A N 1
ATOM 1602 C CA . SER A 1 199 ? -14.173 -22.595 3.433 1.00 95.44 199 SER A CA 1
ATOM 1603 C C . SER A 1 199 ? -12.991 -22.040 4.241 1.00 95.44 199 SER A C 1
ATOM 1605 O O . SER A 1 199 ? -13.170 -21.717 5.410 1.00 95.44 199 SER A O 1
ATOM 1607 N N . TYR A 1 200 ? -11.790 -21.943 3.661 1.00 95.75 200 TYR A N 1
ATOM 1608 C CA . TYR A 1 200 ? -10.560 -21.540 4.361 1.00 95.75 200 TYR A CA 1
ATOM 1609 C C . TYR A 1 200 ? -10.053 -20.153 3.942 1.00 95.75 200 TYR A C 1
ATOM 1611 O O . TYR A 1 200 ? -8.933 -19.763 4.274 1.00 95.75 200 TYR A O 1
ATOM 1619 N N . GLN A 1 201 ? -10.848 -19.398 3.184 1.00 97.00 201 GLN A N 1
ATOM 1620 C CA . GLN A 1 201 ? -10.476 -18.062 2.739 1.00 97.00 201 GLN A CA 1
ATOM 1621 C C . GLN A 1 201 ? -10.646 -17.017 3.843 1.00 97.00 201 GLN A C 1
ATOM 1623 O O . GLN A 1 201 ? -11.735 -16.828 4.372 1.00 97.00 201 GLN A O 1
ATOM 1628 N N . ALA A 1 202 ? -9.578 -16.266 4.107 1.00 96.94 202 ALA A N 1
ATOM 1629 C CA . ALA A 1 202 ? -9.579 -15.129 5.031 1.00 96.94 202 ALA A CA 1
ATOM 1630 C C . ALA A 1 202 ? -10.038 -13.803 4.380 1.00 96.94 202 ALA A C 1
ATOM 1632 O O . ALA A 1 202 ? -10.020 -12.757 5.025 1.00 96.94 202 ALA A O 1
ATOM 1633 N N . PHE A 1 203 ? -10.365 -13.816 3.082 1.00 97.56 203 PHE A N 1
ATOM 1634 C CA . PHE A 1 203 ? -10.787 -12.650 2.299 1.00 97.56 203 PHE A CA 1
ATOM 1635 C C . PHE A 1 203 ? -11.399 -13.081 0.949 1.00 97.56 203 PHE A C 1
ATOM 1637 O O . PHE A 1 203 ? -11.085 -14.178 0.460 1.00 97.56 203 PHE A O 1
ATOM 1644 N N . PRO A 1 204 ? -12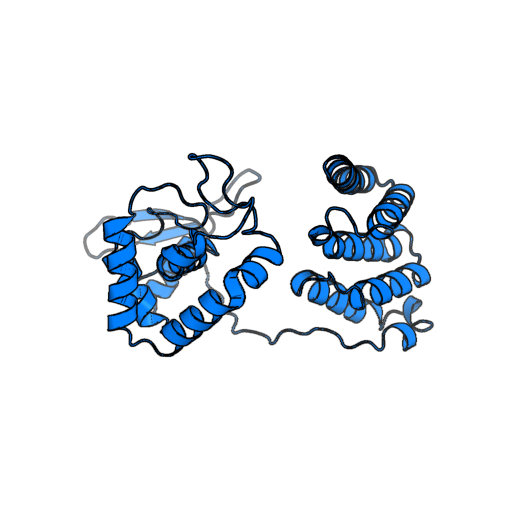.247 -12.243 0.322 1.00 98.06 204 PRO A N 1
ATOM 1645 C CA . PRO A 1 204 ? -12.761 -12.513 -1.017 1.00 98.06 204 PRO A CA 1
ATOM 1646 C C . PRO A 1 204 ? -11.653 -12.357 -2.069 1.00 98.06 204 PRO A C 1
ATOM 1648 O O . PRO A 1 204 ? -10.850 -11.426 -2.002 1.00 98.06 204 PRO A O 1
ATOM 1651 N N . LEU A 1 205 ? -11.610 -13.239 -3.075 1.00 97.88 205 LEU A N 1
ATOM 1652 C CA . LEU A 1 205 ? -10.539 -13.253 -4.088 1.00 97.88 205 LEU A CA 1
ATOM 1653 C C . LEU A 1 205 ? -10.440 -11.959 -4.913 1.00 97.88 205 LEU A C 1
ATOM 1655 O O . LEU A 1 205 ? -9.399 -11.703 -5.516 1.00 97.88 205 LEU A O 1
ATOM 1659 N N . ASP A 1 206 ? -11.491 -11.137 -4.937 1.00 97.69 206 ASP A N 1
ATOM 1660 C CA . ASP A 1 206 ? -11.493 -9.862 -5.644 1.00 97.69 206 ASP A CA 1
ATOM 1661 C C . ASP A 1 206 ? -10.949 -8.683 -4.820 1.00 97.69 206 ASP A C 1
ATOM 1663 O O . ASP A 1 206 ? -10.744 -7.629 -5.419 1.00 97.69 206 ASP A O 1
ATOM 1667 N N . LEU A 1 207 ? -10.640 -8.838 -3.519 1.00 97.81 207 LEU A N 1
ATOM 1668 C CA . LEU A 1 207 ? -10.277 -7.745 -2.590 1.00 97.81 207 LEU A CA 1
ATOM 1669 C C . LEU A 1 207 ? -9.210 -6.777 -3.129 1.00 97.81 207 LEU A C 1
ATOM 1671 O O . LEU A 1 207 ? -9.322 -5.565 -2.970 1.00 97.81 207 LEU A O 1
ATOM 1675 N N . HIS A 1 208 ? -8.173 -7.302 -3.781 1.00 95.19 208 HIS A N 1
ATOM 1676 C CA . HIS A 1 208 ? -7.061 -6.505 -4.313 1.00 95.19 208 HIS A CA 1
ATOM 1677 C C . HIS A 1 208 ? -7.229 -6.136 -5.794 1.00 95.19 208 HIS A C 1
ATOM 1679 O O . HIS A 1 208 ? -6.260 -5.810 -6.482 1.00 95.19 208 HIS A O 1
ATOM 1685 N N . THR A 1 209 ? -8.461 -6.175 -6.298 1.00 93.62 209 THR A N 1
ATOM 1686 C CA . THR A 1 209 ? -8.811 -5.858 -7.684 1.00 93.62 209 THR A CA 1
ATOM 1687 C C . THR A 1 209 ? -9.758 -4.662 -7.749 1.00 93.62 209 THR A C 1
ATOM 1689 O O . THR A 1 209 ? -10.433 -4.320 -6.779 1.00 93.62 209 THR A O 1
ATOM 1692 N N . SER A 1 210 ? -9.863 -4.037 -8.922 1.00 90.25 210 SER A N 1
ATOM 1693 C CA . SER A 1 210 ? -10.853 -2.977 -9.156 1.00 90.25 210 SER A CA 1
ATOM 1694 C C . SER A 1 210 ? -12.301 -3.485 -9.102 1.00 90.25 210 SER A C 1
ATOM 1696 O O . SER A 1 210 ? -13.224 -2.681 -8.964 1.00 90.25 210 SER A O 1
ATOM 1698 N N . SER A 1 211 ? -12.512 -4.802 -9.188 1.00 95.62 211 SER A N 1
ATOM 1699 C CA . SER A 1 211 ? -13.836 -5.419 -9.136 1.00 95.62 211 SER A CA 1
ATOM 1700 C C . SER A 1 211 ? -14.424 -5.454 -7.729 1.00 95.62 211 SER A C 1
ATOM 1702 O O . SER A 1 211 ? -15.641 -5.372 -7.619 1.00 95.62 211 SER A O 1
ATOM 1704 N N . PHE A 1 212 ? -13.607 -5.487 -6.664 1.00 97.81 212 PHE A N 1
ATOM 1705 C CA . PHE A 1 212 ? -14.114 -5.539 -5.284 1.00 97.81 212 PHE A CA 1
ATOM 1706 C C . PHE A 1 212 ? -15.116 -4.426 -4.992 1.00 97.81 212 PHE A C 1
ATOM 1708 O O . PHE A 1 212 ? -16.226 -4.690 -4.528 1.00 97.81 212 PHE A O 1
ATOM 1715 N N . TYR A 1 213 ? -14.730 -3.193 -5.330 1.00 97.62 213 TYR A N 1
ATOM 1716 C CA . TYR A 1 213 ? -15.584 -2.026 -5.174 1.00 97.62 213 TYR A CA 1
ATOM 1717 C C . TYR A 1 213 ? -16.801 -2.097 -6.102 1.00 97.62 213 TYR A C 1
ATOM 1719 O O . TYR A 1 213 ? -17.925 -1.946 -5.642 1.00 97.62 213 TYR A O 1
ATOM 1727 N N . LYS A 1 214 ? -16.601 -2.393 -7.395 1.00 97.38 214 LYS A N 1
ATOM 1728 C CA . LYS A 1 214 ? -17.690 -2.441 -8.389 1.00 97.38 214 LYS A CA 1
ATOM 1729 C C . LYS A 1 214 ? -18.776 -3.455 -8.021 1.00 97.38 214 LYS A C 1
ATOM 1731 O O . LYS A 1 214 ? -19.957 -3.139 -8.096 1.00 97.38 214 LYS A O 1
ATOM 1736 N N . ASN A 1 215 ? -18.376 -4.642 -7.570 1.00 98.00 215 ASN A N 1
ATOM 1737 C CA . ASN A 1 215 ? -19.280 -5.732 -7.199 1.00 98.00 215 ASN A CA 1
ATOM 1738 C C . ASN A 1 215 ? -20.084 -5.439 -5.922 1.00 98.00 215 ASN A C 1
ATOM 1740 O O . ASN A 1 215 ? -21.097 -6.085 -5.675 1.00 98.00 215 ASN A O 1
ATOM 1744 N N . ARG A 1 216 ? -19.630 -4.483 -5.102 1.00 98.19 216 ARG A N 1
ATOM 1745 C CA . ARG A 1 216 ? -20.228 -4.122 -3.807 1.00 98.19 216 ARG A CA 1
ATOM 1746 C C . ARG A 1 216 ? -20.607 -2.644 -3.732 1.00 98.19 216 ARG A C 1
ATOM 1748 O O . ARG A 1 216 ? -20.837 -2.143 -2.635 1.00 98.19 216 ARG A O 1
ATOM 1755 N N . GLN A 1 217 ? -20.673 -1.943 -4.867 1.00 98.31 217 GLN A N 1
ATOM 1756 C CA . GLN A 1 217 ? -20.684 -0.478 -4.904 1.00 98.31 217 GLN A CA 1
ATOM 1757 C C . GLN A 1 217 ? -21.801 0.108 -4.039 1.00 98.31 217 GLN A C 1
ATOM 1759 O O . GLN A 1 217 ? -21.531 0.916 -3.160 1.00 98.31 217 GLN A O 1
ATOM 1764 N N . SER A 1 218 ? -23.043 -0.347 -4.217 1.00 98.31 218 SER A N 1
ATOM 1765 C CA . SER A 1 218 ? -24.179 0.160 -3.439 1.00 98.31 218 SER A CA 1
ATOM 1766 C C . SER A 1 218 ? -24.016 -0.057 -1.930 1.00 98.31 218 SER A C 1
ATOM 1768 O O . SER A 1 218 ? -24.330 0.840 -1.154 1.00 98.31 218 SER A O 1
ATOM 1770 N N . ALA A 1 219 ? -23.504 -1.219 -1.508 1.00 98.50 219 ALA A N 1
ATOM 1771 C CA . ALA A 1 219 ? -23.296 -1.532 -0.094 1.00 98.50 219 ALA A CA 1
ATOM 1772 C C . ALA A 1 219 ? -22.143 -0.713 0.507 1.00 98.50 219 ALA A C 1
ATOM 1774 O O . ALA A 1 219 ? -22.279 -0.167 1.601 1.00 98.50 219 ALA A O 1
ATOM 1775 N N . ILE A 1 220 ? -21.032 -0.591 -0.229 1.00 98.62 220 ILE A N 1
ATOM 1776 C CA . ILE A 1 220 ? -19.872 0.207 0.177 1.00 98.62 220 ILE A CA 1
ATOM 1777 C C . ILE A 1 220 ? -20.268 1.675 0.315 1.00 98.62 220 ILE A C 1
ATOM 1779 O O . ILE A 1 220 ? -20.033 2.253 1.369 1.00 98.62 220 ILE A O 1
ATOM 1783 N N . GLU A 1 221 ? -20.907 2.267 -0.694 1.00 98.62 221 GLU A N 1
ATOM 1784 C CA . GLU A 1 221 ? -21.314 3.677 -0.657 1.00 98.62 221 GLU A CA 1
ATOM 1785 C C . GLU A 1 221 ? -22.292 3.959 0.489 1.00 98.62 221 GLU A C 1
ATOM 1787 O O . GLU A 1 221 ? -22.123 4.929 1.228 1.00 98.62 221 GLU A O 1
ATOM 1792 N N . ALA A 1 222 ? -23.266 3.071 0.718 1.00 98.62 222 ALA A N 1
ATOM 1793 C CA . ALA A 1 222 ? -24.186 3.201 1.844 1.00 98.62 222 ALA A CA 1
ATOM 1794 C C . ALA A 1 222 ? -23.459 3.137 3.201 1.00 98.62 222 ALA A C 1
ATOM 1796 O O . ALA A 1 222 ? -23.749 3.936 4.097 1.00 98.62 222 ALA A O 1
ATOM 1797 N N . ARG A 1 223 ? -22.495 2.220 3.369 1.00 98.50 223 ARG A N 1
ATOM 1798 C CA . ARG A 1 223 ? -21.696 2.129 4.602 1.00 98.50 223 ARG A CA 1
ATOM 1799 C C . ARG A 1 223 ? -20.765 3.320 4.771 1.00 98.50 223 ARG A C 1
ATOM 1801 O O . ARG A 1 223 ? -20.699 3.839 5.877 1.00 98.50 223 ARG A O 1
ATOM 1808 N N . LEU A 1 224 ? -20.097 3.783 3.716 1.00 98.50 224 LEU A N 1
ATOM 1809 C CA . LEU A 1 224 ? -19.239 4.970 3.768 1.00 98.50 224 LEU A CA 1
ATOM 1810 C C . LEU A 1 224 ? -20.041 6.207 4.179 1.00 98.50 224 LEU A C 1
ATOM 1812 O O . LEU A 1 224 ? -19.618 6.933 5.075 1.00 98.50 224 LEU A O 1
ATOM 1816 N N . GLN A 1 225 ? -21.235 6.398 3.612 1.00 98.50 225 GLN A N 1
ATOM 1817 C CA . GLN A 1 225 ? -22.118 7.495 4.005 1.00 98.50 225 GLN A CA 1
ATOM 1818 C C . GLN A 1 225 ? -22.597 7.366 5.459 1.00 98.50 225 GLN A C 1
ATOM 1820 O O .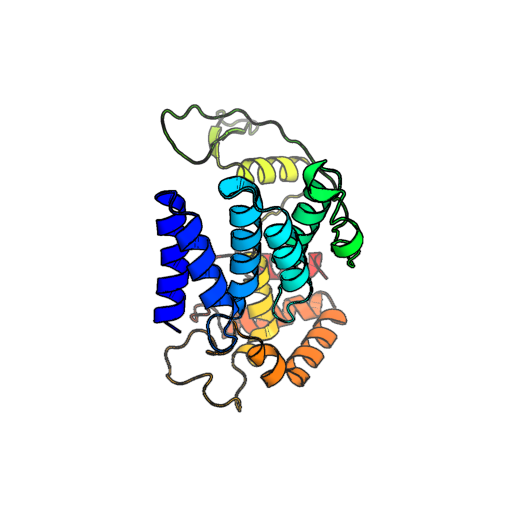 GLN A 1 225 ? -22.731 8.372 6.156 1.00 98.50 225 GLN A O 1
ATOM 1825 N N . SER A 1 226 ? -22.845 6.136 5.918 1.00 98.12 226 SER A N 1
ATOM 1826 C CA . SER A 1 226 ? -23.231 5.861 7.306 1.00 98.12 226 SER A CA 1
ATOM 1827 C C . SER A 1 226 ? -22.085 6.146 8.277 1.00 98.12 226 SER A C 1
ATOM 1829 O O . SER A 1 226 ? -22.330 6.762 9.304 1.00 98.12 226 SER A O 1
ATOM 1831 N N . VAL A 1 227 ? -20.851 5.748 7.942 1.00 98.00 227 VAL A N 1
ATOM 1832 C CA . VAL A 1 227 ? -19.635 6.045 8.722 1.00 98.00 227 VAL A CA 1
ATOM 1833 C C . VAL A 1 227 ? -19.400 7.550 8.788 1.00 98.00 227 VAL A C 1
ATOM 1835 O O . VAL A 1 227 ? -19.246 8.078 9.877 1.00 98.00 227 VAL A O 1
ATOM 1838 N N . HIS A 1 228 ? -19.480 8.253 7.655 1.00 98.00 228 HIS A N 1
ATOM 1839 C CA . HIS A 1 228 ? -19.314 9.709 7.599 1.00 98.00 228 HIS A CA 1
ATOM 1840 C C . HIS A 1 228 ? -20.308 10.473 8.493 1.00 98.00 228 HIS A C 1
ATOM 1842 O O . HIS A 1 228 ? -19.993 11.543 9.001 1.00 98.00 228 HIS A O 1
ATOM 1848 N N . ASN A 1 229 ? -21.525 9.950 8.660 1.00 97.94 229 ASN A N 1
ATOM 1849 C CA . ASN A 1 229 ? -22.580 10.592 9.449 1.00 97.94 229 ASN A CA 1
ATOM 1850 C C . ASN A 1 229 ? -22.708 10.023 10.872 1.00 97.94 229 ASN A C 1
ATOM 1852 O O . ASN A 1 229 ? -23.596 10.447 11.615 1.00 97.94 229 ASN A O 1
ATOM 1856 N N . ALA A 1 230 ? -21.904 9.021 11.231 1.00 97.94 230 ALA A N 1
ATOM 1857 C CA . ALA A 1 230 ? -22.020 8.336 12.507 1.00 97.94 230 ALA A CA 1
ATOM 1858 C C . ALA A 1 230 ? -21.573 9.247 13.654 1.00 97.94 230 ALA A C 1
ATOM 1860 O O . ALA A 1 230 ? -20.636 10.030 13.526 1.00 97.94 230 ALA A O 1
ATOM 1861 N N . SER A 1 231 ? -22.227 9.115 14.807 1.00 98.12 231 SER A N 1
ATOM 1862 C CA . SER A 1 231 ? -21.667 9.663 16.040 1.00 98.12 231 SER A CA 1
ATOM 1863 C C . SER A 1 231 ? -20.495 8.800 16.513 1.00 98.12 231 SER A C 1
ATOM 1865 O O . SER A 1 231 ? -20.410 7.610 16.188 1.00 98.12 231 SER A O 1
ATOM 1867 N N . THR A 1 232 ? -19.632 9.363 17.355 1.00 97.50 232 THR A N 1
ATOM 1868 C CA . THR A 1 232 ? -18.518 8.629 17.967 1.00 97.50 232 THR A CA 1
ATOM 1869 C C . THR A 1 232 ? -19.000 7.393 18.732 1.00 97.50 232 THR A C 1
ATOM 1871 O O . THR A 1 232 ? -18.414 6.321 18.606 1.00 97.50 232 THR A O 1
ATOM 1874 N N . GLU A 1 233 ? -20.135 7.481 19.434 1.00 97.94 233 GLU A N 1
ATOM 1875 C CA . GLU A 1 233 ? -20.741 6.344 20.147 1.00 97.94 233 GLU A CA 1
ATOM 1876 C C . GLU A 1 233 ? -21.198 5.243 19.183 1.00 97.94 233 GLU A C 1
ATOM 1878 O O . GLU A 1 233 ? -21.101 4.052 19.485 1.00 97.94 233 GLU A O 1
ATOM 1883 N N . THR A 1 234 ? -21.686 5.633 18.003 1.00 98.19 234 THR A N 1
ATOM 1884 C CA . THR A 1 234 ? -22.115 4.691 16.966 1.00 98.19 234 THR A CA 1
ATOM 1885 C C . THR A 1 234 ? -20.916 3.934 16.394 1.00 98.19 234 TH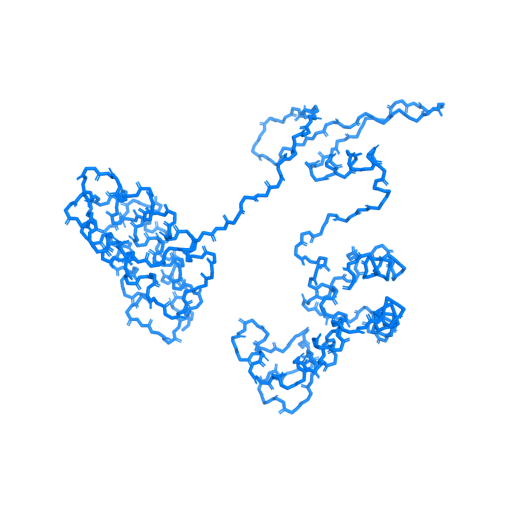R A C 1
ATOM 1887 O O . THR A 1 234 ? -20.975 2.711 16.266 1.00 98.19 234 THR A O 1
ATOM 1890 N N . LEU A 1 235 ? -19.802 4.625 16.127 1.00 98.31 235 LEU A N 1
ATOM 1891 C CA . LEU A 1 235 ? -18.564 3.990 15.661 1.00 98.31 235 LEU A CA 1
ATOM 1892 C C . LEU A 1 235 ? -17.995 3.018 16.696 1.00 98.31 235 LEU A C 1
ATOM 1894 O O . LEU A 1 235 ? -17.644 1.887 16.353 1.00 98.31 235 LEU A O 1
ATOM 1898 N N . GLN A 1 236 ? -17.957 3.419 17.970 1.00 98.31 236 GLN A N 1
ATOM 1899 C CA . GLN A 1 236 ? -17.528 2.535 19.055 1.00 98.31 236 GLN A CA 1
ATOM 1900 C C . GLN A 1 236 ? -18.388 1.280 19.137 1.00 98.31 236 GLN A C 1
ATOM 1902 O O . GLN A 1 236 ? -17.859 0.179 19.315 1.00 98.31 236 GLN A O 1
ATOM 1907 N N . LYS A 1 237 ? -19.708 1.444 19.001 1.00 98.38 237 LYS A N 1
ATOM 1908 C CA . LYS A 1 237 ? -20.654 0.334 19.007 1.00 98.38 237 LYS A CA 1
ATOM 1909 C C . LYS A 1 237 ? -20.379 -0.631 17.853 1.00 98.38 237 LYS A C 1
ATOM 1911 O O . LYS A 1 237 ? -20.218 -1.817 18.116 1.00 98.38 237 LYS A O 1
ATOM 1916 N N . TRP A 1 238 ? -20.262 -0.148 16.616 1.00 98.50 238 TRP A N 1
ATOM 1917 C CA . TRP A 1 238 ? -20.000 -1.011 15.455 1.00 98.50 238 TRP A CA 1
ATOM 1918 C C . TRP A 1 238 ? -18.679 -1.772 15.574 1.00 98.50 238 TRP A C 1
ATOM 1920 O O . TRP A 1 238 ? -18.640 -2.980 15.341 1.00 98.50 238 TRP A O 1
ATOM 1930 N N . VAL A 1 239 ? -17.609 -1.091 15.999 1.00 98.56 239 VAL A N 1
ATOM 1931 C CA . VAL A 1 239 ? -16.316 -1.737 16.268 1.00 98.56 239 VAL A CA 1
ATOM 1932 C C . VAL A 1 239 ? -16.462 -2.819 17.339 1.00 98.56 239 VAL A C 1
ATOM 1934 O O . VAL A 1 239 ? -15.975 -3.930 17.148 1.00 98.56 239 VAL A O 1
ATOM 1937 N N . GLY A 1 240 ? -17.160 -2.523 18.439 1.00 98.50 240 GLY A N 1
ATOM 1938 C CA . GLY A 1 240 ? -17.383 -3.470 19.533 1.00 98.50 240 GLY A CA 1
ATOM 1939 C C . GLY A 1 240 ? -18.209 -4.690 19.133 1.00 98.50 240 GLY A C 1
ATOM 1940 O O . GLY A 1 240 ? -17.868 -5.805 19.519 1.00 98.50 240 GLY A O 1
ATOM 1941 N N . GLU A 1 241 ? -19.255 -4.504 18.326 1.00 98.50 241 GLU A N 1
ATOM 1942 C CA . GLU A 1 241 ? -20.108 -5.592 17.832 1.00 98.50 241 GLU A CA 1
ATOM 1943 C C . GLU A 1 241 ? -19.323 -6.569 16.950 1.00 98.50 241 GLU A C 1
ATOM 1945 O O . GLU A 1 241 ? -19.394 -7.785 17.152 1.00 98.50 241 GLU A O 1
ATOM 1950 N N . VAL A 1 242 ? -18.533 -6.054 16.003 1.00 98.50 242 VAL A N 1
ATOM 1951 C CA . VAL A 1 242 ? -17.713 -6.902 15.128 1.00 98.50 242 VAL A CA 1
ATOM 1952 C C . VAL A 1 242 ? -16.577 -7.554 15.906 1.00 98.50 242 VAL A C 1
ATOM 1954 O O . VAL A 1 242 ? -16.330 -8.744 15.716 1.00 98.50 242 VAL A O 1
ATOM 1957 N N . TRP A 1 243 ? -15.926 -6.829 16.818 1.00 98.50 243 TRP A N 1
ATOM 1958 C CA . TRP A 1 243 ? -14.892 -7.405 17.674 1.00 98.50 243 TRP A CA 1
ATOM 1959 C C . TRP A 1 243 ? -15.444 -8.582 18.482 1.00 98.50 243 TRP A C 1
ATOM 1961 O O . TRP A 1 243 ? -14.947 -9.696 18.354 1.00 98.50 243 TRP A O 1
ATOM 1971 N N . ALA A 1 244 ? -16.530 -8.378 19.231 1.00 98.25 244 ALA A N 1
ATOM 1972 C CA . ALA A 1 244 ? -17.120 -9.413 20.078 1.00 98.25 244 ALA A CA 1
ATOM 1973 C C . ALA A 1 244 ? -17.579 -10.654 19.291 1.00 98.25 244 ALA A C 1
ATOM 1975 O O . ALA A 1 244 ? -17.510 -11.771 19.800 1.00 98.25 244 ALA A O 1
ATOM 1976 N N . ALA A 1 245 ? -18.054 -10.474 18.055 1.00 98.25 245 ALA A N 1
ATOM 1977 C CA . ALA A 1 245 ? -18.565 -11.572 17.238 1.00 98.25 245 ALA A CA 1
ATOM 1978 C C . ALA A 1 245 ? -17.487 -12.314 16.424 1.00 98.25 245 ALA A C 1
ATOM 1980 O O . ALA A 1 245 ? -17.713 -13.458 16.013 1.00 98.25 245 ALA A O 1
ATOM 1981 N N . GLN A 1 246 ? -16.362 -11.661 16.113 1.00 98.12 246 GLN A N 1
ATOM 1982 C CA . GLN A 1 246 ? -15.410 -12.144 15.103 1.00 98.12 246 GLN A CA 1
ATOM 1983 C C . GLN A 1 246 ? -13.970 -12.286 15.608 1.00 98.12 246 GLN A C 1
ATOM 1985 O O . GLN A 1 246 ? -13.148 -12.825 14.864 1.00 98.12 246 GLN A O 1
ATOM 1990 N N . GLU A 1 247 ? -13.658 -11.841 16.829 1.00 97.62 247 GLU A N 1
ATOM 1991 C CA . GLU A 1 247 ? -12.312 -11.924 17.406 1.00 97.62 247 GLU A CA 1
ATOM 1992 C C . GLU A 1 247 ? -11.701 -13.325 17.249 1.00 97.62 247 GLU A C 1
ATOM 1994 O O . GLU A 1 247 ? -12.344 -14.355 17.461 1.00 97.62 247 GLU A O 1
ATOM 1999 N N . GLY A 1 248 ? -10.440 -13.361 16.813 1.00 95.38 248 GLY A N 1
ATOM 2000 C CA . GLY A 1 248 ? -9.696 -14.596 16.570 1.00 95.38 248 GLY A CA 1
ATOM 2001 C C . GLY A 1 248 ? -9.950 -15.252 15.208 1.00 95.38 248 GLY A C 1
ATOM 2002 O O . GLY A 1 248 ? -9.187 -16.138 14.820 1.00 95.38 248 GLY A O 1
ATOM 2003 N N . LYS A 1 249 ? -10.953 -14.821 14.428 1.00 96.31 249 LYS A N 1
ATOM 2004 C CA . LYS A 1 249 ? -11.124 -15.314 13.051 1.00 96.31 249 LYS A CA 1
ATOM 2005 C C . LYS A 1 249 ? -10.027 -14.782 12.137 1.00 96.31 249 LYS A C 1
ATOM 2007 O O . LYS A 1 249 ? -9.672 -13.605 12.188 1.00 96.31 249 LYS A O 1
ATOM 2012 N N . ALA A 1 250 ? -9.527 -15.641 11.254 1.00 94.31 250 ALA A N 1
ATOM 2013 C CA . ALA A 1 250 ? -8.536 -15.246 10.264 1.00 94.31 250 ALA A CA 1
ATOM 2014 C C . ALA A 1 250 ? -9.131 -14.237 9.267 1.00 94.31 250 ALA A C 1
ATOM 2016 O O . ALA A 1 250 ? -10.136 -14.515 8.615 1.00 94.31 250 ALA A O 1
ATOM 2017 N N . SER A 1 251 ? -8.478 -13.084 9.129 1.00 94.25 251 SER A N 1
ATOM 2018 C CA . SER A 1 251 ? -8.808 -12.048 8.151 1.00 94.25 251 SER A CA 1
ATOM 2019 C C . SER A 1 251 ? -7.524 -11.401 7.648 1.00 94.25 251 SER A C 1
ATOM 2021 O O . SER A 1 251 ? -6.627 -11.120 8.436 1.00 94.25 251 SER A O 1
ATOM 2023 N N . VAL A 1 252 ? -7.422 -11.148 6.340 1.00 95.56 252 VAL A N 1
ATOM 2024 C CA . VAL A 1 252 ? -6.248 -10.449 5.775 1.00 95.56 252 VAL A CA 1
ATOM 2025 C C . VAL A 1 252 ? -6.177 -8.984 6.204 1.00 95.56 252 VAL A C 1
ATOM 2027 O O . VAL A 1 252 ? -5.094 -8.406 6.221 1.00 95.56 252 VAL A O 1
ATOM 2030 N N . LEU A 1 253 ? -7.311 -8.374 6.551 1.00 97.12 253 LEU A N 1
ATOM 2031 C CA . LEU A 1 253 ? -7.373 -6.948 6.873 1.00 97.12 253 LEU A CA 1
ATOM 2032 C C . LEU A 1 253 ? -7.270 -6.660 8.372 1.00 97.12 253 LEU A C 1
ATOM 2034 O O . LEU A 1 253 ? -6.837 -5.566 8.731 1.00 97.12 253 LEU A O 1
ATOM 2038 N N . ILE A 1 254 ? -7.656 -7.616 9.223 1.00 97.50 254 ILE A N 1
ATOM 2039 C CA . ILE A 1 254 ? -7.723 -7.441 10.678 1.00 97.50 254 ILE A CA 1
ATOM 2040 C C . ILE A 1 254 ? -6.571 -8.179 11.349 1.00 97.50 254 ILE A C 1
ATOM 2042 O O . ILE A 1 254 ? -6.515 -9.408 11.348 1.00 97.50 254 ILE A O 1
ATOM 2046 N N . SER A 1 255 ? -5.696 -7.410 11.989 1.00 96.94 255 SER A N 1
ATOM 2047 C CA . SER A 1 255 ? -4.716 -7.919 12.945 1.00 96.94 255 SER A CA 1
ATOM 2048 C C . SER A 1 255 ? -5.279 -7.743 14.355 1.00 96.94 255 SER A C 1
ATOM 2050 O O . SER A 1 255 ? -5.297 -6.631 14.878 1.00 96.94 255 SER A O 1
ATOM 2052 N N . TRP A 1 256 ? -5.775 -8.823 14.966 1.00 96.69 256 TRP A N 1
ATOM 2053 C CA . TRP A 1 256 ? -6.432 -8.773 16.286 1.00 96.69 256 TRP A CA 1
ATOM 2054 C C . TRP A 1 256 ? -5.511 -8.299 17.422 1.00 96.69 256 TRP A C 1
ATOM 2056 O O . TRP A 1 256 ? -5.987 -7.782 18.423 1.00 96.69 256 TRP A O 1
ATOM 2066 N N . ASP A 1 257 ? -4.198 -8.414 17.240 1.00 96.50 257 ASP A N 1
ATOM 2067 C CA . ASP A 1 257 ? -3.145 -7.953 18.147 1.00 96.50 257 ASP A CA 1
ATOM 2068 C C . ASP A 1 257 ? -2.664 -6.517 17.862 1.00 96.50 257 ASP A C 1
ATOM 2070 O O . ASP A 1 257 ? -1.814 -5.991 18.581 1.00 96.50 257 ASP A O 1
ATOM 2074 N N . ARG A 1 258 ? -3.196 -5.852 16.824 1.00 97.62 258 ARG A N 1
ATOM 2075 C CA . ARG A 1 258 ? -2.811 -4.472 16.473 1.00 97.62 258 ARG A CA 1
ATOM 2076 C C . ARG A 1 258 ? -3.185 -3.476 17.563 1.00 97.62 258 ARG A C 1
ATOM 2078 O O . ARG A 1 258 ? -2.451 -2.515 17.791 1.00 97.62 258 ARG A O 1
ATOM 2085 N N . PHE A 1 259 ? -4.328 -3.694 18.197 1.00 97.94 259 PHE A N 1
ATOM 2086 C CA . PHE A 1 259 ? -4.768 -2.914 19.341 1.00 97.94 259 PHE A CA 1
ATOM 2087 C C . PHE A 1 259 ? -4.513 -3.713 20.611 1.00 97.94 259 PHE A C 1
ATOM 2089 O O . PHE A 1 259 ? -4.777 -4.910 20.660 1.00 97.94 259 PHE A O 1
ATOM 2096 N N . SER A 1 260 ? -4.046 -3.041 21.660 1.00 97.12 260 SER A N 1
ATOM 2097 C CA . SER A 1 260 ? -3.832 -3.669 22.969 1.00 97.12 260 SER A CA 1
ATOM 2098 C C . SER A 1 260 ? -5.135 -4.152 23.612 1.00 97.12 260 SER A C 1
ATOM 2100 O O . SER A 1 260 ? -5.113 -4.996 24.503 1.00 97.12 260 SER A O 1
ATOM 2102 N N . SER A 1 261 ? -6.269 -3.584 23.194 1.00 97.81 261 SER A N 1
ATOM 2103 C CA . SER A 1 261 ? -7.611 -3.939 23.646 1.00 97.81 261 SER A CA 1
ATOM 2104 C C . SER A 1 261 ? -8.672 -3.374 22.699 1.00 97.81 261 SER A C 1
ATOM 2106 O O . SER A 1 261 ? -8.422 -2.394 21.989 1.00 97.81 261 SER A O 1
ATOM 2108 N N . LEU A 1 262 ? -9.894 -3.911 22.778 1.00 98.06 262 LEU A N 1
ATOM 2109 C CA . LEU A 1 262 ? -11.075 -3.307 22.156 1.00 98.06 262 LEU A CA 1
ATOM 2110 C C . LEU A 1 262 ? -11.239 -1.834 22.565 1.00 98.06 262 LEU A C 1
ATOM 2112 O O . LEU A 1 262 ? -11.521 -0.987 21.720 1.00 98.06 262 LEU A O 1
ATOM 2116 N N . GLN A 1 263 ? -11.000 -1.511 23.840 1.00 98.19 263 GLN A N 1
ATOM 2117 C CA . GLN A 1 263 ? -11.106 -0.139 24.334 1.00 98.19 263 GLN A CA 1
ATOM 2118 C C . GLN A 1 263 ? -10.148 0.804 23.595 1.00 98.19 263 GLN A C 1
ATOM 2120 O O . GLN A 1 263 ? -10.529 1.924 23.273 1.00 98.19 263 GLN A O 1
ATOM 2125 N N . GLN A 1 264 ? -8.925 0.363 23.278 1.00 98.44 264 GLN A N 1
ATOM 2126 C CA . GLN A 1 264 ? -7.980 1.175 22.507 1.00 98.44 264 GLN A CA 1
ATOM 2127 C C . GLN A 1 264 ? -8.482 1.418 21.075 1.00 98.44 264 GLN A C 1
ATOM 2129 O O . GLN A 1 264 ? -8.396 2.546 20.588 1.00 98.44 264 GLN A O 1
ATOM 2134 N N . ALA A 1 265 ? -9.044 0.397 20.418 1.00 98.31 265 ALA A N 1
ATOM 2135 C CA . ALA A 1 265 ? -9.638 0.541 19.088 1.00 98.31 265 ALA A CA 1
ATOM 2136 C C . ALA A 1 265 ? -10.836 1.508 19.102 1.00 98.31 265 ALA A C 1
ATOM 2138 O O . ALA A 1 265 ? -10.916 2.406 18.265 1.00 98.31 265 ALA A O 1
ATOM 2139 N N . GLN A 1 266 ? -11.727 1.368 20.090 1.00 98.38 266 GLN A N 1
ATOM 2140 C CA . GLN A 1 266 ? -12.888 2.240 20.297 1.00 98.38 266 GLN A CA 1
ATOM 2141 C C . GLN A 1 266 ? -12.487 3.688 20.597 1.00 98.38 266 GLN A C 1
ATOM 2143 O O . GLN A 1 266 ? -13.091 4.616 20.067 1.00 98.38 266 GLN A O 1
ATOM 2148 N N . SER A 1 267 ? -11.463 3.901 21.424 1.00 97.88 267 SER A N 1
ATOM 2149 C CA . SER A 1 267 ? -10.936 5.242 21.688 1.00 97.88 267 SER A CA 1
ATOM 2150 C C . SER A 1 267 ? -10.341 5.868 20.426 1.00 97.88 267 SER A C 1
ATOM 2152 O O . SER A 1 267 ? -10.593 7.040 20.161 1.00 97.88 267 SER A O 1
ATOM 2154 N N . LEU A 1 268 ? -9.603 5.099 19.613 1.00 98.25 268 LEU A N 1
ATOM 2155 C CA . LEU A 1 268 ? -9.009 5.626 18.383 1.00 98.25 268 LEU A CA 1
ATOM 2156 C C . LEU A 1 268 ? -10.071 6.062 17.367 1.00 98.25 268 LEU A C 1
ATOM 2158 O O . LEU A 1 268 ? -9.940 7.144 16.801 1.00 98.25 268 LEU A O 1
ATOM 2162 N N . VAL A 1 269 ? -11.127 5.268 17.148 1.00 97.62 269 VAL A N 1
ATOM 2163 C CA . VAL A 1 269 ? -12.193 5.671 16.210 1.00 97.62 269 VAL A CA 1
ATOM 2164 C C . VAL A 1 269 ? -12.934 6.923 16.678 1.00 97.62 269 VAL A C 1
ATOM 2166 O O . VAL A 1 269 ? -13.276 7.750 15.843 1.00 97.62 269 VAL A O 1
ATOM 2169 N N . CYS A 1 270 ? -13.091 7.134 17.990 1.00 96.62 270 CYS A N 1
ATOM 2170 C CA . CYS A 1 270 ? -13.629 8.394 18.513 1.00 96.62 270 CYS A CA 1
ATOM 2171 C C . CYS A 1 270 ? -12.748 9.600 18.199 1.00 96.62 270 CYS A C 1
ATOM 2173 O O . CYS A 1 270 ? -13.265 10.682 17.942 1.00 96.62 270 CYS A O 1
ATOM 2175 N N . CYS A 1 271 ? -11.427 9.433 18.264 1.00 97.44 271 CYS A N 1
ATOM 2176 C CA . CYS A 1 271 ? -10.493 10.514 17.967 1.00 97.44 271 CYS A CA 1
ATOM 2177 C C . CYS A 1 271 ? -10.435 10.845 16.471 1.00 97.44 271 CYS A C 1
ATOM 2179 O O . CYS A 1 271 ? -10.181 11.995 16.126 1.00 97.44 271 CYS A O 1
ATOM 2181 N N . LEU A 1 272 ? -10.622 9.849 15.598 1.00 97.06 272 LEU A N 1
ATOM 2182 C CA . LEU A 1 272 ? -10.592 10.038 14.146 1.00 97.06 272 LEU A CA 1
ATOM 2183 C C . LEU A 1 272 ? -11.860 10.722 13.619 1.00 97.06 272 LEU A C 1
ATOM 2185 O O . LEU A 1 272 ? -11.737 11.603 12.768 1.00 97.06 272 LEU A O 1
ATOM 2189 N N . GLY A 1 273 ? -13.026 10.355 14.164 1.00 90.38 273 GLY A N 1
ATOM 2190 C CA . GLY A 1 273 ? -14.327 10.820 13.678 1.00 90.38 273 GLY A CA 1
ATOM 2191 C C . GLY A 1 273 ? -14.885 9.968 12.551 1.00 90.38 273 GLY A C 1
ATOM 2192 O O . GLY A 1 273 ? -14.116 9.546 11.657 1.00 90.38 273 GLY A O 1
#

Secondary structure (DSSP, 8-state):
-HHHHHHHHHHHHHHHTT-HHHHHHHHHHHHH-SSS-GGGHHHHHHHHHHIIIIIS--HHHHHHHHHHHHT-TT--HHHHHHHHHHHHHHTTSGGGGGGGGGG-S---------------EEPP-SSS----EEEEE--TTS--EEEEE-HHHHHHHHHHHTT-------HHHHHHHHHHHHTHHHHT-SS-TTS--STT-SS-TTTTSTHHHHHTHHHHHHHHHHHHT--HHHHHHHHHHHHHHHTT---SS--TTSSSSHHHHHHHHHHH-

pLDDT: mean 94.1, std 7.67, range [52.03, 98.81]

Radius of gyration: 24.42 Å; chains: 1; bounding box: 53×45×71 Å

Foldseek 3Di:
DVVLVVLVVVLVVCVVVLVLVVSLVSLVVSLVDCPPPLLCVLVSLLSNLCSCCPRVVPLVVSLVSLLVSCVRPSHDPVSLQSSLVVLVVQLPDPSCVVVNVSSPDPRDDDDDDDDDDDDFAWDDDPDPDATWGWDFDDDVPDDTDIDIGHPVVVVVVVVVVVVPVDDFPDPCLLVLQLVCLLCVCLQVPPDQPPQDPDDQDQTGVCPPDPVSCVVSVVVVVVSVVCLVPDALVRSLVSSVVSCVVCPPPRHPRHDNVRAVDSVRSSVVSNVVD